Protein AF-A0A0N4WBW0-F1 (afdb_monomer_lite)

Structure (mmCIF, N/CA/C/O backbone):
data_AF-A0A0N4WBW0-F1
#
_entry.id   AF-A0A0N4WBW0-F1
#
loop_
_atom_site.group_PDB
_atom_site.id
_atom_site.type_symbol
_atom_site.label_atom_id
_atom_site.label_alt_id
_atom_site.label_comp_id
_atom_site.label_asym_id
_atom_site.label_entity_id
_atom_site.label_seq_id
_atom_site.pdbx_PDB_ins_code
_atom_site.Cartn_x
_atom_site.Cartn_y
_atom_site.Cartn_z
_atom_site.occupancy
_atom_site.B_iso_or_equiv
_atom_site.auth_seq_id
_atom_site.auth_comp_id
_atom_site.auth_asym_id
_atom_site.auth_atom_id
_atom_site.pdbx_PDB_model_num
ATOM 1 N N . MET A 1 1 ? 2.745 17.746 -8.949 1.00 27.72 1 MET A N 1
ATOM 2 C CA . MET A 1 1 ? 1.594 17.275 -9.748 1.00 27.72 1 MET A CA 1
ATOM 3 C C . MET A 1 1 ? 0.987 15.995 -9.138 1.00 27.72 1 MET A C 1
ATOM 5 O O . MET A 1 1 ? 0.506 15.151 -9.868 1.00 27.72 1 MET A O 1
ATOM 9 N N . TYR A 1 2 ? 0.954 15.885 -7.798 1.00 38.00 2 TYR A N 1
ATOM 10 C CA . TYR A 1 2 ? 0.376 14.771 -7.010 1.00 38.00 2 TYR A CA 1
ATOM 11 C C . TYR A 1 2 ? -1.169 14.772 -6.977 1.00 38.00 2 TYR A C 1
ATOM 13 O O . TYR A 1 2 ? -1.787 14.044 -6.218 1.00 38.00 2 TYR A O 1
ATOM 21 N N . GLY A 1 3 ? -1.807 15.666 -7.736 1.00 26.67 3 GLY A N 1
ATOM 22 C CA . GLY A 1 3 ? -3.207 16.021 -7.520 1.00 26.67 3 GLY A CA 1
ATOM 23 C C . GLY A 1 3 ? -4.207 15.304 -8.417 1.00 26.67 3 GLY A C 1
ATOM 24 O O . GLY A 1 3 ? -5.330 15.118 -7.987 1.00 26.67 3 GLY A O 1
ATOM 25 N N . MET A 1 4 ? -3.853 14.913 -9.646 1.00 26.19 4 MET A N 1
ATOM 26 C CA . MET A 1 4 ? -4.885 14.550 -10.633 1.00 26.19 4 MET A CA 1
ATOM 27 C C . MET A 1 4 ? -5.334 13.082 -10.562 1.00 26.19 4 MET A C 1
ATOM 29 O O . MET A 1 4 ? -6.533 12.836 -10.571 1.00 26.19 4 MET A O 1
ATOM 33 N N . GLN A 1 5 ? -4.418 12.118 -10.408 1.00 35.88 5 GLN A N 1
ATOM 34 C CA . GLN A 1 5 ? -4.782 10.689 -10.342 1.00 35.88 5 GLN A CA 1
ATOM 35 C C . GLN A 1 5 ? -5.298 10.257 -8.951 1.00 35.88 5 GLN A C 1
ATOM 37 O O . GLN A 1 5 ? -6.203 9.429 -8.858 1.00 35.88 5 GLN A O 1
ATOM 42 N N . ASP A 1 6 ? -4.808 10.870 -7.866 1.00 43.31 6 ASP A N 1
ATOM 43 C CA . ASP A 1 6 ? -5.254 10.551 -6.498 1.00 43.31 6 ASP A CA 1
ATOM 44 C C . ASP A 1 6 ? -6.589 11.228 -6.127 1.00 43.31 6 ASP A C 1
ATOM 46 O O . ASP A 1 6 ? -7.379 10.672 -5.359 1.00 43.31 6 ASP A O 1
ATOM 50 N N . GLN A 1 7 ? -6.905 12.398 -6.708 1.00 33.84 7 GLN A N 1
ATOM 51 C CA . GLN A 1 7 ? -8.227 13.024 -6.546 1.00 33.84 7 GLN A CA 1
ATOM 52 C C . GLN A 1 7 ? -9.334 12.246 -7.267 1.00 33.84 7 GLN A C 1
ATOM 54 O O . GLN A 1 7 ? -10.457 12.201 -6.760 1.00 33.84 7 GLN A O 1
ATOM 59 N N . GLU A 1 8 ? -9.050 11.587 -8.394 1.00 35.09 8 GLU A N 1
ATOM 60 C CA . GLU A 1 8 ? -10.009 10.689 -9.057 1.00 35.09 8 GLU A CA 1
ATOM 61 C C . GLU A 1 8 ? -10.310 9.433 -8.220 1.00 35.09 8 GLU A C 1
ATOM 63 O O . GLU A 1 8 ? -11.453 8.971 -8.186 1.00 35.09 8 GLU A O 1
ATOM 68 N N . LEU A 1 9 ? -9.335 8.911 -7.466 1.00 43.44 9 LEU A N 1
ATOM 69 C CA . LEU A 1 9 ? -9.551 7.774 -6.561 1.00 43.44 9 LEU A CA 1
ATOM 70 C C . LEU A 1 9 ? -10.477 8.129 -5.387 1.00 43.44 9 LEU A C 1
ATOM 72 O O . LEU A 1 9 ? -11.378 7.356 -5.071 1.00 43.44 9 LEU A O 1
ATOM 76 N N . VAL A 1 10 ? -10.311 9.303 -4.771 1.00 44.34 10 VAL A N 1
ATOM 77 C CA . VAL A 1 10 ? -11.146 9.731 -3.629 1.00 44.34 10 VAL A CA 1
ATOM 78 C C . VAL A 1 10 ? -12.524 10.231 -4.079 1.00 44.34 10 VAL A C 1
ATOM 80 O O . VAL A 1 10 ? -13.528 9.939 -3.429 1.00 44.34 10 VAL A O 1
ATOM 83 N N . SER A 1 11 ? -12.600 10.954 -5.202 1.00 38.16 11 SER A N 1
ATOM 84 C CA . SER A 1 11 ? -13.877 11.449 -5.738 1.00 38.16 11 SER A CA 1
ATOM 85 C C . SER A 1 11 ? -14.734 10.335 -6.349 1.00 38.16 11 SER A C 1
ATOM 87 O O . SER A 1 11 ? -15.952 10.347 -6.147 1.00 38.16 11 SER A O 1
ATOM 89 N N . SER A 1 12 ? -14.138 9.325 -6.999 1.00 40.59 12 SER A N 1
ATOM 90 C CA . SER A 1 12 ? -14.887 8.156 -7.494 1.00 40.59 12 SER A CA 1
ATOM 91 C C . SER A 1 12 ? -15.291 7.177 -6.384 1.00 40.59 12 SER A C 1
ATOM 93 O O . SER A 1 12 ? -16.326 6.523 -6.515 1.00 40.59 12 SER A O 1
ATOM 95 N N . ALA A 1 13 ? -14.572 7.148 -5.251 1.00 42.62 13 ALA A N 1
ATOM 96 C CA . ALA A 1 13 ? -14.891 6.285 -4.109 1.00 42.62 13 ALA A CA 1
ATOM 97 C C . ALA A 1 13 ? -16.234 6.607 -3.424 1.00 42.62 13 ALA A C 1
ATOM 99 O O . ALA A 1 13 ? -16.802 5.728 -2.779 1.00 42.62 13 ALA A O 1
ATOM 100 N N . LYS A 1 14 ? -16.767 7.832 -3.560 1.00 46.88 14 LYS A N 1
ATOM 101 C CA . LYS A 1 14 ? -18.061 8.217 -2.956 1.00 46.88 14 LYS A CA 1
ATOM 102 C C . LYS A 1 14 ? -19.212 8.422 -3.944 1.00 46.88 14 LYS A C 1
ATOM 104 O O . LYS A 1 14 ? -20.348 8.550 -3.499 1.00 46.88 14 LYS A O 1
ATOM 109 N N . THR A 1 15 ? -18.965 8.474 -5.254 1.00 40.47 15 THR A N 1
ATOM 110 C CA . THR A 1 15 ? -19.968 8.969 -6.224 1.00 40.47 15 THR A CA 1
ATOM 111 C C . THR A 1 15 ? -20.504 7.936 -7.213 1.00 40.47 15 THR A C 1
ATOM 113 O O . THR A 1 15 ? -21.482 8.220 -7.898 1.00 40.47 15 THR A O 1
ATOM 116 N N . THR A 1 16 ? -19.961 6.720 -7.272 1.00 33.19 16 THR A N 1
ATOM 117 C CA . THR A 1 16 ? -20.484 5.678 -8.175 1.00 33.19 16 THR A CA 1
ATOM 118 C C . THR A 1 16 ? -20.477 4.326 -7.481 1.00 33.19 16 THR A C 1
ATOM 120 O O . THR A 1 16 ? -19.409 3.826 -7.213 1.00 33.19 16 THR A O 1
ATOM 123 N N . SER A 1 17 ? -21.638 3.759 -7.131 1.00 29.88 17 SER A N 1
ATOM 124 C CA . SER A 1 17 ? -21.899 2.324 -6.834 1.00 29.88 17 SER A CA 1
ATOM 125 C C . SER A 1 17 ? -20.903 1.472 -6.001 1.00 29.88 17 SER A C 1
ATOM 127 O O . SER A 1 17 ? -21.102 0.267 -5.889 1.00 29.88 17 SER A O 1
ATOM 129 N N . TRP A 1 18 ? -19.876 2.043 -5.370 1.00 32.91 18 TRP A N 1
ATOM 130 C CA . TRP A 1 18 ? -18.815 1.359 -4.619 1.00 32.91 18 TRP A CA 1
ATOM 131 C C . TRP A 1 18 ? -19.124 1.270 -3.118 1.00 32.91 18 TRP A C 1
ATOM 133 O O . TRP A 1 18 ? -18.223 1.082 -2.307 1.00 32.91 18 TRP A O 1
ATOM 143 N N . CYS A 1 19 ? -20.400 1.355 -2.726 1.00 34.97 19 CYS A N 1
ATOM 144 C CA . CYS A 1 19 ? -20.845 1.202 -1.335 1.00 34.97 19 CYS A CA 1
ATOM 145 C C . CYS A 1 19 ? -20.587 -0.193 -0.731 1.00 34.97 19 CYS A C 1
ATOM 147 O O . CYS A 1 19 ? -21.019 -0.428 0.393 1.00 34.97 19 CYS A O 1
ATOM 149 N N . HIS A 1 20 ? -19.914 -1.112 -1.437 1.00 34.12 20 HIS A N 1
ATOM 150 C CA . HIS A 1 20 ? -19.789 -2.494 -0.983 1.00 34.12 20 HIS A CA 1
ATOM 151 C C . HIS A 1 20 ? -18.384 -3.048 -0.767 1.00 34.12 20 HIS A C 1
ATOM 153 O O . HIS A 1 20 ? -18.291 -3.934 0.066 1.00 34.12 20 HIS A O 1
ATOM 159 N N . ASP A 1 21 ? -17.295 -2.546 -1.360 1.00 47.75 21 ASP A N 1
ATOM 160 C CA . ASP A 1 21 ? -15.996 -3.213 -1.153 1.00 47.75 21 ASP A CA 1
ATOM 161 C C . ASP A 1 21 ? -14.798 -2.264 -1.279 1.00 47.75 21 ASP A C 1
ATOM 163 O O . ASP A 1 21 ? -14.147 -2.155 -2.323 1.00 47.75 21 ASP A O 1
ATOM 167 N N . HIS A 1 22 ? -14.443 -1.607 -0.174 1.00 71.75 22 HIS A N 1
ATOM 168 C CA . HIS A 1 22 ? -13.088 -1.092 -0.024 1.00 71.75 22 HIS A CA 1
ATOM 169 C C . HIS A 1 22 ? -12.156 -2.283 0.259 1.00 71.75 22 HIS A C 1
ATOM 171 O O . HIS A 1 22 ? -12.324 -2.974 1.263 1.00 71.75 22 HIS A O 1
ATOM 177 N N . ARG A 1 23 ? -11.201 -2.561 -0.642 1.00 79.81 23 ARG A N 1
ATOM 178 C CA . ARG A 1 23 ? -10.387 -3.796 -0.624 1.00 79.81 23 ARG A CA 1
ATOM 179 C C . ARG A 1 23 ? -9.689 -4.041 0.714 1.00 79.81 23 ARG A C 1
ATOM 181 O O . ARG A 1 23 ? -9.624 -5.176 1.168 1.00 79.81 23 ARG A O 1
ATOM 188 N N . GLU A 1 24 ? -9.188 -2.994 1.350 1.00 88.50 24 GLU A N 1
ATOM 189 C CA . GLU A 1 24 ? -8.500 -3.047 2.635 1.00 88.50 24 GLU A CA 1
ATOM 190 C C . GLU A 1 24 ? -9.456 -3.475 3.760 1.00 88.50 24 GLU A C 1
ATOM 192 O O . GLU A 1 24 ? -9.121 -4.365 4.542 1.00 88.50 24 GLU A O 1
ATOM 197 N N . LEU A 1 25 ? -10.668 -2.912 3.798 1.00 92.88 25 LEU A N 1
ATOM 198 C CA . LEU A 1 25 ? -11.709 -3.298 4.757 1.00 92.88 25 LEU A CA 1
ATOM 199 C C . LEU A 1 25 ? -12.248 -4.704 4.472 1.00 92.88 25 LEU A C 1
ATOM 201 O O . LEU A 1 25 ? -12.449 -5.476 5.399 1.00 92.88 25 LEU A O 1
ATOM 205 N N . HIS A 1 26 ? -12.393 -5.087 3.204 1.00 91.62 26 HIS A N 1
ATOM 206 C CA . HIS A 1 26 ? -12.780 -6.448 2.833 1.00 91.62 26 HIS A CA 1
ATOM 207 C C . HIS A 1 26 ? -11.749 -7.486 3.311 1.00 91.62 26 HIS A C 1
ATOM 209 O O . HIS A 1 26 ? -12.103 -8.535 3.854 1.00 91.62 26 HIS A O 1
ATOM 215 N N . VAL A 1 27 ? -10.454 -7.187 3.147 1.00 92.06 27 VAL A N 1
ATOM 216 C CA . VAL A 1 27 ? -9.364 -8.021 3.675 1.00 92.06 27 VAL A CA 1
ATOM 217 C C . VAL A 1 27 ? -9.443 -8.099 5.199 1.00 92.06 27 VAL A C 1
ATOM 219 O O . VAL A 1 27 ? -9.346 -9.195 5.747 1.00 92.06 27 VAL A O 1
ATOM 222 N N . LEU A 1 28 ? -9.657 -6.975 5.885 1.00 94.31 28 LEU A N 1
ATOM 223 C CA . LEU A 1 28 ? -9.830 -6.948 7.339 1.00 94.31 28 LEU A CA 1
ATOM 224 C C . LEU A 1 28 ? -10.976 -7.869 7.788 1.00 94.31 28 LEU A C 1
ATOM 226 O O . LEU A 1 28 ? -10.773 -8.764 8.610 1.00 94.31 28 LEU A O 1
ATOM 230 N N . ASP A 1 29 ? -12.145 -7.689 7.178 1.00 94.00 29 ASP A N 1
ATOM 231 C CA . ASP A 1 29 ? -13.381 -8.402 7.488 1.00 94.00 29 ASP A CA 1
ATOM 232 C C . ASP A 1 29 ? -13.272 -9.911 7.239 1.00 94.00 29 ASP A C 1
ATOM 234 O O . ASP A 1 29 ? -13.826 -10.714 7.988 1.00 94.00 29 ASP A O 1
ATOM 238 N N . THR A 1 30 ? -12.512 -10.302 6.217 1.00 93.12 30 THR A N 1
ATOM 239 C CA . THR A 1 30 ? -12.289 -11.708 5.857 1.00 93.12 30 THR A CA 1
ATOM 240 C C . THR A 1 30 ? -11.289 -12.399 6.786 1.00 93.12 30 THR A C 1
ATOM 242 O O . THR A 1 30 ? -11.419 -13.590 7.099 1.00 93.12 30 THR A O 1
ATOM 245 N N . LEU A 1 31 ? -10.234 -11.688 7.190 1.00 94.25 31 LEU A N 1
ATOM 246 C CA . LEU A 1 31 ? -9.112 -12.292 7.905 1.00 94.25 31 LEU A CA 1
ATOM 247 C C . LEU A 1 31 ? -9.333 -12.376 9.410 1.00 94.25 31 LEU A C 1
ATOM 249 O O . LEU A 1 31 ? -8.910 -13.368 10.008 1.00 94.25 31 LEU A O 1
ATOM 253 N N . ILE A 1 32 ? -9.980 -11.369 9.997 1.00 93.50 32 ILE A N 1
ATOM 254 C CA . ILE A 1 32 ? -10.227 -11.276 11.440 1.00 93.50 32 ILE A CA 1
ATOM 255 C C . ILE A 1 32 ? -11.689 -10.893 11.736 1.00 93.50 32 ILE A C 1
ATOM 257 O O . ILE A 1 32 ? -11.945 -9.857 12.346 1.00 93.50 32 ILE A O 1
ATOM 261 N N . PRO A 1 33 ? -12.676 -11.708 11.310 1.00 92.25 33 PRO A N 1
ATOM 262 C CA . PRO A 1 33 ? -14.095 -11.373 11.458 1.00 92.25 33 PRO A CA 1
ATOM 263 C C . PRO A 1 33 ? -14.513 -11.121 12.915 1.00 92.25 33 PRO A C 1
ATOM 265 O O . PRO A 1 33 ? -15.368 -10.263 13.142 1.00 92.25 33 PRO A O 1
ATOM 268 N N . ASP A 1 34 ? -13.862 -11.805 13.860 1.00 91.25 34 ASP A N 1
ATOM 269 C CA . ASP A 1 34 ? -14.143 -11.765 15.302 1.00 91.25 34 ASP A CA 1
ATOM 270 C C . ASP A 1 34 ? -13.586 -10.503 15.990 1.00 91.25 34 ASP A C 1
ATOM 272 O O . ASP A 1 34 ? -13.971 -10.176 17.109 1.00 91.25 34 ASP A O 1
ATOM 276 N N . ALA A 1 35 ? -12.719 -9.737 15.313 1.00 90.75 35 ALA A N 1
ATOM 277 C CA . ALA A 1 35 ? -12.226 -8.440 15.786 1.00 90.75 35 ALA A CA 1
ATOM 278 C C . ALA A 1 35 ? -13.287 -7.345 15.560 1.00 90.75 35 ALA A C 1
ATOM 280 O O . ALA A 1 35 ? -13.099 -6.406 14.778 1.00 90.75 35 ALA A O 1
ATOM 281 N N . ILE A 1 36 ? -14.467 -7.516 16.174 1.00 89.25 36 ILE A N 1
ATOM 282 C CA . ILE A 1 36 ? -15.664 -6.714 15.885 1.00 89.25 36 ILE A CA 1
ATOM 283 C C . ILE A 1 36 ? -15.399 -5.223 16.105 1.00 89.25 36 ILE A C 1
ATOM 285 O O . ILE A 1 36 ? -15.821 -4.402 15.286 1.00 89.25 36 ILE A O 1
ATOM 289 N N . GLN A 1 37 ? -14.718 -4.856 17.192 1.00 88.06 37 GLN A N 1
ATOM 290 C CA . GLN A 1 37 ? -14.515 -3.451 17.535 1.00 88.06 37 GLN A CA 1
ATOM 291 C C . GLN A 1 37 ? -13.475 -2.784 16.630 1.00 88.06 37 GLN A C 1
ATOM 293 O O . GLN A 1 37 ? -13.713 -1.683 16.142 1.00 88.06 37 GLN A O 1
ATOM 298 N N . GLU A 1 38 ? -12.359 -3.452 16.343 1.00 89.88 38 GLU A N 1
ATOM 299 C CA . GLU A 1 38 ? -11.316 -2.961 15.438 1.00 89.88 38 GLU A CA 1
ATOM 300 C C . GLU A 1 38 ? -11.871 -2.752 14.030 1.00 89.88 38 GLU A C 1
ATOM 302 O O . GLU A 1 38 ? -11.630 -1.716 13.406 1.00 89.88 38 GLU A O 1
ATOM 307 N N . ARG A 1 39 ? -12.675 -3.706 13.549 1.00 92.25 39 ARG A N 1
ATOM 308 C CA . ARG A 1 39 ? -13.378 -3.588 12.271 1.00 92.25 39 ARG A CA 1
ATOM 309 C C . ARG A 1 39 ? -14.309 -2.385 12.259 1.00 92.25 39 ARG A C 1
ATOM 311 O O . ARG A 1 39 ? -14.188 -1.547 11.368 1.00 92.25 39 ARG A O 1
ATOM 318 N N . LYS A 1 40 ? -15.194 -2.257 13.255 1.00 91.25 40 LYS A N 1
ATOM 319 C CA . LYS A 1 40 ? -16.102 -1.102 13.375 1.00 91.25 40 LYS A CA 1
ATOM 320 C C . LYS A 1 40 ? -15.339 0.219 13.375 1.00 91.25 40 LYS A C 1
ATOM 322 O O . LYS A 1 40 ? -15.728 1.127 12.651 1.00 91.25 40 LYS A O 1
ATOM 327 N N . ASN A 1 41 ? -14.237 0.298 14.116 1.00 91.50 41 ASN A N 1
ATOM 328 C CA . ASN A 1 41 ? -13.401 1.490 14.173 1.00 91.50 41 ASN A CA 1
ATOM 329 C C . ASN A 1 41 ? -12.828 1.848 12.791 1.00 91.50 41 ASN A C 1
ATOM 331 O O . ASN A 1 41 ? -12.936 2.993 12.364 1.00 91.50 41 ASN A O 1
ATOM 335 N N . CYS A 1 42 ? -12.272 0.887 12.046 1.00 93.00 42 CYS A N 1
ATOM 336 C CA . CYS A 1 42 ? -11.726 1.180 10.716 1.00 93.00 42 CYS A CA 1
ATOM 337 C C . CYS A 1 42 ? -12.803 1.520 9.675 1.00 93.00 42 CYS A C 1
ATOM 339 O O . CYS A 1 42 ? -12.567 2.364 8.808 1.00 93.00 42 CYS A O 1
ATOM 341 N N . HIS A 1 43 ? -13.986 0.908 9.771 1.00 93.56 43 HIS A N 1
ATOM 342 C CA . HIS A 1 43 ? -15.150 1.293 8.966 1.00 93.56 43 HIS A CA 1
ATOM 343 C C . HIS A 1 43 ? -15.622 2.717 9.300 1.00 93.56 43 HIS A C 1
ATOM 345 O O . HIS A 1 43 ? -15.934 3.481 8.390 1.00 93.56 43 HIS A O 1
ATOM 351 N N . ASP A 1 44 ? -15.608 3.111 10.575 1.00 91.88 44 ASP A N 1
ATOM 352 C CA . ASP A 1 44 ? -15.948 4.471 11.010 1.00 91.88 44 ASP A CA 1
ATOM 353 C C . ASP A 1 44 ? -14.964 5.519 10.465 1.00 91.88 44 ASP A C 1
ATOM 355 O O . ASP A 1 44 ? -15.383 6.534 9.902 1.00 91.88 44 ASP A O 1
ATOM 359 N N . VAL A 1 45 ? -13.656 5.232 10.510 1.00 91.75 45 VAL A N 1
ATOM 360 C CA . VAL A 1 45 ? -12.623 6.074 9.875 1.00 91.75 45 VAL A CA 1
ATOM 361 C C . VAL A 1 45 ? -12.894 6.231 8.372 1.00 91.75 45 VAL A C 1
ATOM 363 O O . VAL A 1 45 ? -12.774 7.331 7.831 1.00 91.75 45 VAL A O 1
ATOM 366 N N . TRP A 1 46 ? -13.303 5.158 7.688 1.00 91.50 46 TRP A N 1
ATOM 367 C CA . TRP A 1 46 ? -13.632 5.198 6.260 1.00 91.50 46 TRP A CA 1
ATOM 368 C C . TRP A 1 46 ? -14.877 6.032 5.948 1.00 91.50 46 TRP A C 1
ATOM 370 O O . TRP A 1 46 ? -14.840 6.849 5.025 1.00 91.50 46 TRP A O 1
ATOM 380 N N . LEU A 1 47 ? -15.951 5.890 6.731 1.00 91.94 47 LEU A N 1
ATOM 381 C CA . LEU A 1 47 ? -17.186 6.664 6.553 1.00 91.94 47 LEU A CA 1
ATOM 382 C C . LEU A 1 47 ? -16.913 8.178 6.586 1.00 91.94 47 LEU A C 1
ATOM 384 O O . LEU A 1 47 ? -17.468 8.941 5.783 1.00 91.94 47 LEU A O 1
ATOM 388 N N . HIS A 1 48 ? -15.997 8.597 7.461 1.00 90.44 48 HIS A N 1
ATOM 389 C CA . HIS A 1 48 ? -15.630 9.995 7.673 1.00 90.44 48 HIS A CA 1
ATOM 390 C C . HIS A 1 48 ? -14.488 10.501 6.772 1.00 90.44 48 HIS A C 1
ATOM 392 O O . HIS A 1 48 ? -14.264 11.712 6.698 1.00 90.44 48 HIS A O 1
ATOM 398 N N . ALA A 1 49 ? -13.793 9.631 6.032 1.00 88.94 49 ALA A N 1
ATOM 399 C CA . ALA A 1 49 ? -12.730 10.043 5.116 1.00 88.94 49 ALA A CA 1
ATOM 400 C C . ALA A 1 49 ? -13.295 10.873 3.949 1.00 88.94 49 ALA A C 1
ATOM 402 O O . ALA A 1 49 ? -14.257 10.475 3.299 1.00 88.94 49 ALA A O 1
ATOM 403 N N . THR A 1 50 ? -12.720 12.038 3.658 1.00 88.56 50 THR A N 1
ATOM 404 C CA . THR A 1 50 ? -13.211 12.992 2.631 1.00 88.56 50 THR A CA 1
ATOM 405 C C . THR A 1 50 ? -12.125 13.476 1.673 1.00 88.56 50 THR A C 1
ATOM 407 O O . THR A 1 50 ? -12.404 14.191 0.714 1.00 88.56 50 THR A O 1
ATOM 410 N N . SER A 1 51 ? -10.884 13.077 1.917 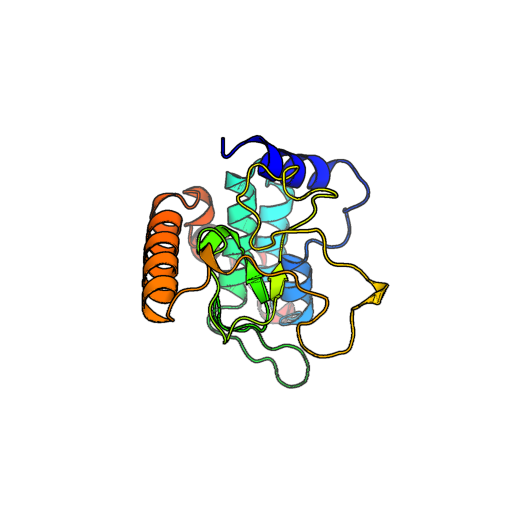1.00 85.31 51 SER A N 1
ATOM 411 C CA . SER A 1 51 ? -9.695 13.486 1.180 1.00 85.31 51 SER A CA 1
ATOM 412 C C . SER A 1 51 ? -8.714 12.323 1.109 1.00 85.31 51 SER A C 1
ATOM 414 O O . SER A 1 51 ? -8.850 11.348 1.846 1.00 85.31 51 SER A O 1
ATOM 416 N N . TYR A 1 52 ? -7.692 12.441 0.266 1.00 80.81 52 TYR A N 1
ATOM 417 C CA . TYR A 1 52 ? -6.601 11.467 0.233 1.00 80.81 52 TYR A CA 1
ATOM 418 C C . TYR A 1 52 ? -5.935 11.333 1.613 1.00 80.81 52 TYR A C 1
ATOM 420 O O . TYR A 1 52 ? -5.761 10.228 2.120 1.00 80.81 52 TYR A O 1
ATOM 428 N N . ASP A 1 53 ? -5.669 12.460 2.275 1.00 84.94 53 ASP A N 1
ATOM 429 C CA . ASP A 1 53 ? -5.030 12.489 3.592 1.00 84.94 53 ASP A CA 1
ATOM 430 C C . ASP A 1 53 ? -5.830 11.736 4.660 1.00 84.94 53 ASP A C 1
ATOM 432 O O . ASP A 1 53 ? -5.264 10.988 5.460 1.00 84.94 53 ASP A O 1
ATOM 436 N N . THR A 1 54 ? -7.153 11.912 4.652 1.00 87.88 54 THR A N 1
ATOM 437 C CA . THR A 1 54 ? -8.057 11.216 5.579 1.00 87.88 54 THR A CA 1
ATOM 438 C C . THR A 1 54 ? -8.330 9.776 5.154 1.00 87.88 54 THR A C 1
ATOM 440 O O . THR A 1 54 ? -8.546 8.920 5.999 1.00 87.88 54 THR A O 1
ATOM 443 N N . TYR A 1 55 ? -8.235 9.460 3.866 1.00 88.69 55 TYR A N 1
ATOM 444 C CA . TYR A 1 55 ? -8.316 8.091 3.367 1.00 88.69 55 TYR A CA 1
ATOM 445 C C . TYR A 1 55 ? -7.102 7.249 3.779 1.00 88.69 55 TYR A C 1
ATOM 447 O O . TYR A 1 55 ? -7.256 6.087 4.155 1.00 88.69 55 TYR A O 1
ATOM 455 N N . MET A 1 56 ? -5.896 7.825 3.801 1.00 90.50 56 MET A N 1
ATOM 456 C CA . MET A 1 56 ? -4.707 7.097 4.262 1.00 90.50 56 MET A CA 1
ATOM 457 C C . MET A 1 56 ? -4.820 6.647 5.729 1.00 90.50 56 MET A C 1
ATOM 459 O O . MET A 1 56 ? -4.196 5.657 6.109 1.00 90.50 56 MET A O 1
ATOM 463 N N . ALA A 1 57 ? -5.674 7.282 6.540 1.00 92.62 57 ALA A N 1
ATOM 464 C CA . ALA A 1 57 ? -6.017 6.775 7.869 1.00 92.62 57 ALA A CA 1
ATOM 465 C C . ALA A 1 57 ? -6.755 5.432 7.844 1.00 92.62 57 ALA A C 1
ATOM 467 O O . ALA A 1 57 ? -6.489 4.596 8.703 1.00 92.62 57 ALA A O 1
ATOM 468 N N . VAL A 1 58 ? -7.595 5.165 6.841 1.00 92.94 58 VAL A N 1
ATOM 469 C CA . VAL A 1 58 ? -8.253 3.859 6.670 1.00 92.94 58 VAL A CA 1
ATOM 470 C C . VAL A 1 58 ? -7.208 2.769 6.440 1.00 92.94 58 VAL A C 1
ATOM 472 O O . VAL A 1 58 ? -7.200 1.750 7.132 1.00 92.94 58 VAL A O 1
ATOM 475 N N . VAL A 1 59 ? -6.269 3.022 5.519 1.00 91.31 59 VAL A N 1
ATOM 476 C CA . VAL A 1 59 ? -5.159 2.107 5.207 1.00 91.31 59 VAL A CA 1
ATOM 477 C C . VAL A 1 59 ? -4.327 1.817 6.460 1.00 91.31 59 VAL A C 1
ATOM 479 O O . VAL A 1 59 ? -3.989 0.662 6.734 1.00 91.31 59 VAL A O 1
ATOM 482 N N . SER A 1 60 ? -4.016 2.851 7.245 1.00 93.31 60 SER A N 1
ATOM 483 C CA . SER A 1 60 ? -3.293 2.703 8.510 1.00 93.31 60 SER A CA 1
ATOM 484 C C . SER A 1 60 ? -4.086 1.960 9.578 1.00 93.31 60 SER A C 1
ATOM 486 O O . SER A 1 60 ? -3.505 1.103 10.242 1.00 93.31 60 SER A O 1
ATOM 488 N N . CYS A 1 61 ? -5.382 2.234 9.730 1.00 94.75 61 CYS A N 1
ATOM 489 C CA . CYS A 1 61 ? -6.239 1.551 10.697 1.00 94.75 61 CYS A CA 1
ATOM 490 C C . CYS A 1 61 ? -6.286 0.048 10.414 1.00 94.75 61 CYS A C 1
ATOM 492 O O . CYS A 1 61 ? -5.955 -0.757 11.284 1.00 94.75 61 CYS A O 1
ATOM 494 N N . VAL A 1 62 ? -6.576 -0.335 9.165 1.00 94.50 62 VAL A N 1
ATOM 495 C CA . VAL A 1 62 ? -6.594 -1.742 8.735 1.00 94.50 62 VAL A CA 1
ATOM 496 C C . VAL A 1 62 ? -5.242 -2.404 8.994 1.00 94.50 62 VAL A C 1
ATOM 498 O O . VAL A 1 62 ? -5.172 -3.506 9.539 1.00 94.50 62 VAL A O 1
ATOM 501 N N . ARG A 1 63 ? -4.140 -1.730 8.642 1.00 93.12 63 ARG A N 1
ATOM 502 C CA . ARG A 1 63 ? -2.789 -2.256 8.869 1.00 93.12 63 ARG A CA 1
ATOM 503 C C . ARG A 1 63 ? -2.480 -2.443 10.356 1.00 93.12 63 ARG A C 1
ATOM 505 O O . ARG A 1 63 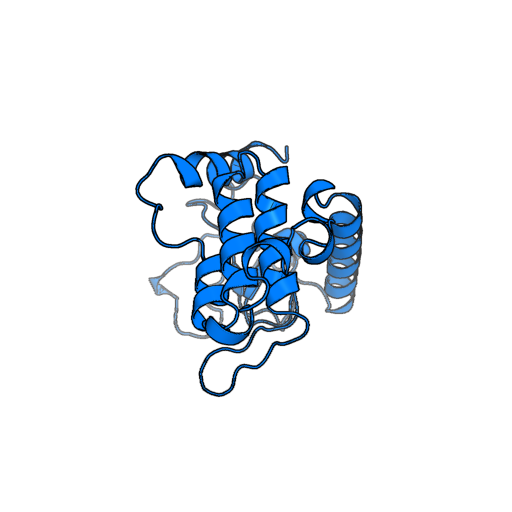? -1.806 -3.409 10.702 1.00 93.12 63 ARG A O 1
ATOM 512 N N . GLN A 1 64 ? -2.941 -1.541 11.219 1.00 94.00 64 GLN A N 1
ATOM 513 C CA . GLN A 1 64 ? -2.775 -1.660 12.669 1.00 94.00 64 GLN A CA 1
ATOM 514 C C . GLN A 1 64 ? -3.590 -2.825 13.231 1.00 94.00 64 GLN A C 1
ATOM 516 O O . GLN A 1 64 ? -3.041 -3.610 13.998 1.00 94.00 64 GLN A O 1
ATOM 521 N N . ALA A 1 65 ? -4.838 -2.994 12.787 1.00 94.06 65 ALA A N 1
ATOM 522 C CA . ALA A 1 65 ? -5.706 -4.091 13.213 1.00 94.06 65 ALA A CA 1
ATOM 523 C C . ALA A 1 65 ? -5.177 -5.475 12.783 1.00 94.06 65 ALA A C 1
ATOM 525 O O . ALA A 1 65 ? -5.175 -6.414 13.573 1.00 94.06 65 ALA A O 1
ATOM 526 N N . LEU A 1 66 ? -4.654 -5.606 11.557 1.00 93.81 66 LEU A N 1
ATOM 527 C CA . LEU A 1 66 ? -4.004 -6.846 11.095 1.00 93.81 66 LEU A CA 1
ATOM 528 C C . LEU A 1 66 ? -2.647 -7.101 11.783 1.00 93.81 66 LEU A C 1
ATOM 530 O O . LEU A 1 66 ? -2.176 -8.242 11.855 1.00 93.81 66 LEU A O 1
ATOM 534 N N . GLY A 1 67 ? -2.002 -6.039 12.269 1.00 92.62 67 GLY A N 1
ATOM 535 C CA . GLY A 1 67 ? -0.715 -6.085 12.949 1.00 92.62 67 GLY A CA 1
ATOM 536 C C . GLY A 1 67 ? 0.428 -6.599 12.067 1.00 92.62 67 GLY A C 1
ATOM 537 O O . GLY A 1 67 ? 0.498 -6.360 10.860 1.00 92.62 67 GLY A O 1
ATOM 538 N N . ALA A 1 68 ? 1.372 -7.314 12.684 1.00 92.38 68 ALA A N 1
ATOM 539 C CA . ALA A 1 68 ? 2.507 -7.922 11.982 1.00 92.38 68 ALA A CA 1
ATOM 540 C C . ALA A 1 68 ? 2.141 -9.223 11.240 1.00 92.38 68 ALA A C 1
ATOM 542 O O . ALA A 1 68 ? 2.993 -9.804 10.553 1.00 92.38 68 ALA A O 1
ATOM 543 N N . THR A 1 69 ? 0.896 -9.692 11.375 1.00 93.94 69 THR A N 1
ATOM 544 C CA . THR A 1 69 ? 0.428 -10.931 10.758 1.00 93.94 69 THR A CA 1
ATOM 545 C C . THR A 1 69 ? 0.444 -10.788 9.243 1.00 93.94 69 THR A C 1
ATOM 547 O O . THR A 1 69 ? 0.020 -9.791 8.665 1.00 93.94 69 THR A O 1
ATOM 550 N N . ARG A 1 70 ? 1.008 -11.792 8.576 1.00 91.44 70 ARG A N 1
ATOM 551 C CA . ARG A 1 70 ? 1.141 -11.828 7.111 1.00 91.44 70 ARG A CA 1
ATOM 552 C C . ARG A 1 70 ? 0.676 -13.140 6.508 1.00 91.44 70 ARG A C 1
ATOM 554 O O . ARG A 1 70 ? 0.529 -13.227 5.293 1.00 91.44 70 ARG A O 1
ATOM 561 N N . LEU A 1 71 ? 0.534 -14.166 7.338 1.00 94.75 71 LEU A N 1
ATOM 562 C CA . LEU A 1 71 ? 0.216 -15.522 6.936 1.00 94.75 71 LEU A CA 1
ATOM 563 C C . LEU A 1 71 ? -1.063 -15.923 7.659 1.00 94.75 71 LEU A C 1
ATOM 565 O O . LEU A 1 71 ? -1.058 -16.060 8.878 1.00 94.75 71 LEU A O 1
ATOM 569 N N . TRP A 1 72 ? -2.125 -16.130 6.891 1.00 94.38 72 TRP A N 1
ATOM 570 C CA . TRP A 1 72 ? -3.367 -16.740 7.340 1.00 94.38 72 TRP A CA 1
ATOM 571 C C . TRP A 1 72 ? -3.498 -18.072 6.606 1.00 94.38 72 TRP A C 1
ATOM 573 O O . TRP A 1 72 ? -3.885 -18.080 5.430 1.00 94.38 72 TRP A O 1
ATOM 583 N N . PRO A 1 73 ? -3.101 -19.191 7.241 1.00 93.69 73 PRO A N 1
ATOM 584 C CA . PRO A 1 73 ? -3.101 -20.504 6.607 1.00 93.69 73 PRO A CA 1
ATOM 585 C C . PRO A 1 73 ? -4.453 -20.827 5.966 1.00 93.69 73 PRO A C 1
ATOM 587 O O . PRO A 1 73 ? -5.499 -20.646 6.583 1.00 93.69 73 PRO A O 1
ATOM 590 N N . GLY A 1 74 ? -4.427 -21.262 4.704 1.00 91.44 74 GLY A N 1
ATOM 591 C CA . GLY A 1 74 ? -5.638 -21.582 3.939 1.00 91.44 74 GLY A CA 1
ATOM 592 C C . GLY A 1 74 ? -6.493 -20.382 3.508 1.00 91.44 74 GLY A C 1
ATOM 593 O O . GLY A 1 74 ? -7.520 -20.601 2.878 1.00 91.44 74 GLY A O 1
ATOM 594 N N . LYS A 1 75 ? -6.089 -19.137 3.811 1.00 90.44 75 LYS A N 1
ATOM 595 C CA . LYS A 1 75 ? -6.836 -17.917 3.455 1.00 90.44 75 LYS A CA 1
ATOM 596 C C . LYS A 1 75 ? -6.016 -16.941 2.609 1.00 90.44 75 LYS A C 1
ATOM 598 O O . LYS A 1 75 ? -6.346 -16.706 1.453 1.00 90.44 75 LYS A O 1
ATOM 603 N N . LEU A 1 76 ? -4.951 -16.360 3.173 1.00 91.12 76 LEU A N 1
ATOM 604 C CA . LEU A 1 76 ? -4.201 -15.277 2.526 1.00 91.12 76 LEU A CA 1
ATOM 605 C C . LEU A 1 76 ? -2.734 -15.227 2.966 1.00 91.12 76 LEU A C 1
ATOM 607 O O . LEU A 1 76 ? -2.397 -15.457 4.128 1.00 91.12 76 LEU A O 1
ATOM 611 N N . ARG A 1 77 ? -1.855 -14.842 2.035 1.00 91.38 77 ARG A N 1
ATOM 612 C CA . ARG A 1 77 ? -0.459 -14.477 2.300 1.00 91.38 77 ARG A CA 1
ATOM 613 C C . ARG A 1 77 ? -0.179 -13.070 1.783 1.00 91.38 77 ARG A C 1
ATOM 615 O O . ARG A 1 77 ? -0.169 -12.841 0.579 1.00 91.38 77 ARG A O 1
ATOM 622 N N . LEU A 1 78 ? 0.137 -12.152 2.689 1.00 87.62 78 LEU A N 1
ATOM 623 C CA . LEU A 1 78 ? 0.611 -10.815 2.345 1.00 87.62 78 LEU A CA 1
ATOM 624 C C . LEU A 1 78 ? 2.129 -10.852 2.145 1.00 87.62 78 LEU A C 1
ATOM 626 O O . LEU A 1 78 ? 2.878 -11.191 3.064 1.00 87.62 78 LEU A O 1
ATOM 630 N N . TYR A 1 79 ? 2.613 -10.506 0.951 1.00 87.38 79 TYR A N 1
ATOM 631 C CA . TYR A 1 79 ? 4.049 -10.404 0.661 1.00 87.38 79 TYR A CA 1
ATOM 632 C C . TYR A 1 79 ? 4.659 -9.134 1.261 1.00 87.38 79 TYR A C 1
ATOM 634 O O . TYR A 1 79 ? 3.955 -8.247 1.741 1.00 87.38 79 TYR A O 1
ATOM 642 N N . ARG A 1 80 ? 5.993 -9.092 1.420 1.00 84.62 80 ARG A N 1
ATOM 643 C CA . ARG A 1 80 ? 6.649 -7.846 1.868 1.00 84.62 80 ARG A CA 1
ATOM 644 C C . ARG A 1 80 ? 6.545 -6.848 0.714 1.00 84.62 80 ARG A C 1
ATOM 646 O O . ARG A 1 80 ? 6.382 -7.269 -0.433 1.00 84.62 80 ARG A O 1
ATOM 653 N N . LYS A 1 81 ? 6.615 -5.547 1.012 1.00 79.44 81 LYS A N 1
ATOM 654 C CA . LYS A 1 81 ? 6.658 -4.520 -0.038 1.00 79.44 81 LYS A CA 1
ATOM 655 C C . LYS A 1 81 ? 7.765 -4.881 -1.034 1.00 79.44 81 LYS A C 1
ATOM 657 O O . LYS A 1 81 ? 8.827 -5.325 -0.606 1.00 79.44 81 LYS A O 1
ATOM 662 N N . ALA A 1 82 ? 7.476 -4.779 -2.329 1.00 76.00 82 ALA A N 1
ATOM 663 C CA . ALA A 1 82 ? 8.392 -5.152 -3.413 1.00 76.00 82 ALA A CA 1
ATOM 664 C C . ALA A 1 82 ? 8.906 -6.616 -3.404 1.00 76.00 82 ALA A C 1
ATOM 666 O O . ALA A 1 82 ? 9.902 -6.912 -4.045 1.00 76.00 82 ALA A O 1
ATOM 667 N N . HIS A 1 83 ? 8.245 -7.541 -2.694 1.00 77.75 83 HIS A N 1
ATOM 668 C CA . HIS A 1 83 ? 8.581 -8.979 -2.697 1.00 77.75 83 HIS A CA 1
ATOM 669 C C . HIS A 1 83 ? 7.449 -9.855 -3.268 1.00 77.75 83 HIS A C 1
ATOM 671 O O . HIS A 1 83 ? 7.470 -11.077 -3.113 1.00 77.75 83 HIS A O 1
ATOM 677 N N . GLY A 1 84 ? 6.412 -9.239 -3.840 1.00 73.69 84 GLY A N 1
ATOM 678 C CA . GLY A 1 84 ? 5.400 -9.941 -4.629 1.00 73.69 84 GLY A CA 1
ATOM 679 C C . GLY A 1 84 ? 5.871 -10.127 -6.070 1.00 73.69 84 GLY A C 1
ATOM 680 O O . GLY A 1 84 ? 6.876 -9.556 -6.476 1.00 73.69 84 GLY A O 1
ATOM 681 N N . TRP A 1 85 ? 5.117 -10.884 -6.865 1.00 67.94 85 TRP A N 1
ATOM 682 C CA . TRP A 1 85 ? 5.397 -11.068 -8.300 1.00 67.94 85 TRP A CA 1
ATOM 683 C C . TRP A 1 85 ? 5.130 -9.800 -9.130 1.00 67.94 85 TRP A C 1
ATOM 685 O O . TRP A 1 85 ? 5.283 -9.791 -10.342 1.00 67.94 85 TRP A O 1
ATOM 695 N N . VAL A 1 86 ? 4.691 -8.725 -8.481 1.00 77.69 86 VAL A N 1
ATOM 696 C CA . VAL A 1 86 ? 4.201 -7.507 -9.108 1.00 77.69 86 VAL A CA 1
ATOM 697 C C . VAL A 1 86 ? 4.729 -6.329 -8.304 1.00 77.69 86 VAL A C 1
ATOM 699 O O . VAL A 1 86 ? 4.577 -6.309 -7.077 1.00 77.69 86 VAL A O 1
ATOM 702 N N . ARG A 1 87 ? 5.340 -5.355 -8.975 1.00 84.81 87 ARG A N 1
ATOM 703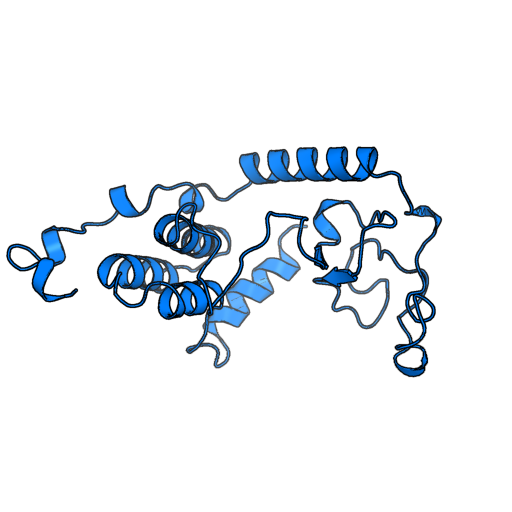 C CA . ARG A 1 87 ? 5.871 -4.144 -8.343 1.00 84.81 87 ARG A CA 1
ATOM 704 C C . ARG A 1 87 ? 5.221 -2.919 -8.972 1.00 84.81 87 ARG A C 1
ATOM 706 O O . ARG A 1 87 ? 4.884 -2.934 -10.149 1.00 84.81 87 ARG A O 1
ATOM 713 N N . ASP A 1 88 ? 5.002 -1.867 -8.200 1.00 79.94 88 ASP A N 1
ATOM 714 C CA . ASP A 1 88 ? 4.559 -0.603 -8.783 1.00 79.94 88 ASP A CA 1
ATOM 715 C C . ASP A 1 88 ? 5.747 0.042 -9.512 1.00 79.94 88 ASP A C 1
ATOM 717 O O . ASP A 1 88 ? 6.856 0.099 -8.964 1.00 79.94 88 ASP A O 1
ATOM 721 N N . GLY A 1 89 ? 5.532 0.494 -10.751 1.00 81.75 89 GLY A N 1
ATOM 722 C CA . GLY A 1 89 ? 6.559 1.196 -11.523 1.00 81.75 89 GLY A CA 1
ATOM 723 C C . GLY A 1 89 ? 7.031 2.452 -10.797 1.00 81.75 89 GLY A C 1
ATOM 724 O O . GLY A 1 89 ? 8.233 2.749 -10.815 1.00 81.75 89 GLY A O 1
ATOM 725 N N . TYR A 1 90 ? 6.108 3.114 -10.082 1.00 80.75 90 TYR A N 1
ATOM 726 C CA . TYR A 1 90 ? 6.330 4.343 -9.326 1.00 80.75 90 TYR A CA 1
ATOM 727 C C . TYR A 1 90 ? 7.541 4.276 -8.400 1.00 80.75 90 TYR A C 1
ATOM 729 O O . TYR A 1 90 ? 8.348 5.202 -8.334 1.00 80.75 90 TYR A O 1
ATOM 737 N N . LEU A 1 91 ? 7.720 3.129 -7.747 1.00 86.12 91 LEU A N 1
ATOM 738 C CA . LEU A 1 91 ? 8.693 2.946 -6.666 1.00 86.12 91 LEU A CA 1
ATOM 739 C C . LEU A 1 91 ? 10.145 3.001 -7.141 1.00 86.12 91 LEU A C 1
ATOM 741 O O . LEU A 1 91 ? 11.034 3.211 -6.324 1.00 86.12 91 LEU A O 1
ATOM 745 N N . ALA A 1 92 ? 10.387 2.754 -8.430 1.00 88.56 92 ALA A N 1
ATOM 746 C CA . ALA A 1 92 ? 11.730 2.677 -8.998 1.00 88.56 92 ALA A CA 1
ATOM 747 C C . ALA A 1 92 ? 11.844 3.409 -10.341 1.00 88.56 92 ALA A C 1
ATOM 749 O O . ALA A 1 92 ? 12.660 3.037 -11.177 1.00 88.56 92 ALA A O 1
ATOM 750 N N . ASN A 1 93 ? 11.008 4.425 -10.592 1.00 87.00 93 ASN A N 1
ATOM 751 C CA . ASN A 1 93 ? 11.055 5.212 -11.832 1.00 87.00 93 ASN A CA 1
ATOM 752 C C . ASN A 1 93 ? 11.014 4.349 -13.116 1.00 87.00 93 ASN A C 1
ATOM 754 O O . ASN A 1 93 ? 11.725 4.626 -14.084 1.00 87.00 93 ASN A O 1
ATOM 758 N N . SER A 1 94 ? 10.223 3.269 -13.099 1.00 88.06 94 SER A N 1
ATOM 759 C CA . SER A 1 94 ? 10.115 2.258 -14.170 1.00 88.06 94 SER A CA 1
ATOM 760 C C . SER A 1 94 ? 11.387 1.484 -14.479 1.00 88.06 94 SER A C 1
ATOM 762 O O . SER A 1 94 ? 11.437 0.767 -15.478 1.00 88.06 94 SER A O 1
ATOM 764 N N . LYS A 1 95 ? 12.420 1.611 -13.651 1.00 91.12 95 LYS A N 1
ATOM 765 C CA . LYS A 1 95 ? 13.582 0.743 -13.753 1.00 91.12 95 LYS A CA 1
ATOM 766 C C . LYS A 1 95 ? 13.200 -0.673 -13.360 1.00 91.12 95 LYS A C 1
ATOM 768 O O . LYS A 1 95 ? 12.388 -0.900 -12.447 1.00 91.12 95 LYS A O 1
ATOM 773 N N . TRP A 1 96 ? 13.805 -1.621 -14.053 1.00 90.19 96 TRP A N 1
ATOM 774 C CA . TRP A 1 96 ? 13.505 -3.034 -13.908 1.00 90.19 96 TRP A CA 1
ATOM 775 C C . TRP A 1 96 ? 14.784 -3.861 -13.853 1.00 90.19 96 TRP A C 1
ATOM 777 O O . TRP A 1 96 ? 15.823 -3.473 -14.382 1.00 90.19 96 TRP A O 1
ATOM 787 N N . HIS A 1 97 ? 14.700 -4.990 -13.161 1.00 90.44 97 HIS A N 1
ATOM 788 C CA . HIS A 1 97 ? 15.758 -5.982 -13.041 1.00 90.44 97 HIS A CA 1
ATOM 789 C C . HIS A 1 97 ? 15.201 -7.365 -13.393 1.00 90.44 97 HIS A C 1
ATOM 791 O O . HIS A 1 97 ? 13.993 -7.587 -13.377 1.00 90.44 97 HIS A O 1
ATOM 797 N N . ASP A 1 98 ? 16.064 -8.347 -13.651 1.00 87.50 98 ASP A N 1
ATOM 798 C CA . ASP A 1 98 ? 15.623 -9.660 -14.156 1.00 87.50 98 ASP A CA 1
ATOM 799 C C . ASP A 1 98 ? 14.709 -10.464 -13.223 1.00 87.50 98 ASP A C 1
ATOM 801 O O . ASP A 1 98 ? 14.092 -11.433 -13.668 1.00 87.50 98 ASP A O 1
ATOM 805 N N . GLY A 1 99 ? 14.625 -10.086 -11.946 1.00 84.06 99 GLY A N 1
ATOM 806 C CA . GLY A 1 99 ? 13.719 -10.700 -10.975 1.00 84.06 99 GLY A CA 1
ATOM 807 C C . GLY A 1 99 ? 12.323 -10.075 -10.948 1.00 84.06 99 GLY A C 1
ATOM 808 O O . GLY A 1 99 ? 11.448 -10.611 -10.269 1.00 84.06 99 GLY A O 1
ATOM 809 N N . ASP A 1 100 ? 12.096 -8.982 -11.677 1.00 81.81 100 ASP A N 1
ATOM 810 C CA . ASP A 1 100 ? 10.765 -8.418 -11.853 1.00 81.81 100 ASP A CA 1
ATOM 811 C C . ASP A 1 100 ? 9.951 -9.266 -12.826 1.00 81.81 100 ASP A C 1
ATOM 813 O O . ASP A 1 100 ? 10.409 -9.621 -13.912 1.00 81.81 100 ASP A O 1
ATOM 817 N N . PHE A 1 101 ? 8.720 -9.587 -12.432 1.00 74.50 101 PHE A N 1
ATOM 818 C CA . PHE A 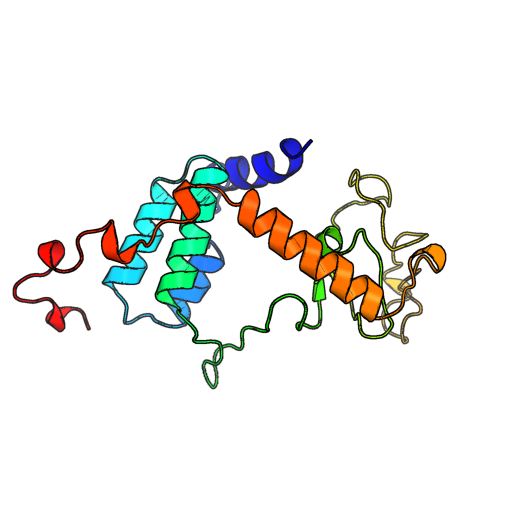1 101 ? 7.805 -10.350 -13.276 1.00 74.50 101 PHE A CA 1
ATOM 819 C C . PHE A 1 101 ? 6.779 -9.450 -13.980 1.00 74.50 101 PHE A C 1
ATOM 821 O O . PHE A 1 101 ? 6.565 -9.616 -15.177 1.00 74.50 101 PHE A O 1
ATOM 828 N N . MET A 1 102 ? 6.180 -8.471 -13.290 1.00 74.75 102 MET A N 1
ATOM 829 C CA . MET A 1 102 ? 5.284 -7.486 -13.915 1.00 74.75 102 MET A CA 1
ATOM 830 C C . MET A 1 102 ? 5.196 -6.167 -13.131 1.00 74.75 102 MET A C 1
ATOM 832 O O . MET A 1 102 ? 5.377 -6.141 -11.909 1.00 74.75 102 MET A O 1
ATOM 836 N N . PHE A 1 103 ? 4.845 -5.083 -13.831 1.00 77.19 103 PHE A N 1
ATOM 837 C CA . PHE A 1 103 ? 4.485 -3.804 -13.216 1.00 77.19 103 PHE A CA 1
ATOM 838 C C . PHE A 1 103 ? 2.968 -3.654 -13.082 1.00 77.19 103 PHE A C 1
ATOM 840 O O . PHE A 1 103 ? 2.234 -3.953 -14.022 1.00 77.19 103 PHE A O 1
ATOM 847 N N . HIS A 1 104 ? 2.486 -3.187 -11.926 1.00 73.19 104 HIS A N 1
ATOM 848 C CA . HIS A 1 104 ? 1.081 -2.791 -11.761 1.00 73.19 104 HIS A CA 1
ATOM 849 C C . HIS A 1 104 ? 0.889 -1.280 -11.868 1.00 73.19 104 HIS A C 1
ATOM 851 O O . HIS A 1 104 ? 1.849 -0.521 -11.805 1.00 73.19 104 HIS A O 1
ATOM 857 N N . LEU A 1 105 ? -0.381 -0.865 -11.955 1.00 66.25 105 LEU A N 1
ATOM 858 C CA . LEU A 1 105 ? -0.828 0.532 -12.038 1.00 66.25 105 LEU A CA 1
ATOM 859 C C . LEU A 1 105 ? -0.426 1.284 -13.313 1.00 66.25 105 LEU A C 1
ATOM 861 O O . LEU A 1 105 ? -0.516 2.503 -13.358 1.00 66.25 105 LEU A O 1
ATOM 865 N N . TRP A 1 106 ? -0.122 0.555 -14.384 1.00 71.00 106 TRP A N 1
ATOM 866 C CA . TRP A 1 106 ? -0.134 1.118 -15.728 1.00 71.00 106 TRP A CA 1
ATOM 867 C C . TRP A 1 106 ? -1.505 0.876 -16.369 1.00 71.00 106 TRP A C 1
ATOM 869 O O . TRP A 1 106 ? -1.932 -0.275 -16.496 1.00 71.00 106 TRP A O 1
ATOM 879 N N . LYS A 1 107 ? -2.233 1.957 -16.674 1.00 68.12 107 LYS A N 1
ATOM 880 C CA . LYS A 1 107 ? -3.615 1.912 -17.197 1.00 68.12 107 LYS A CA 1
ATOM 881 C C . LYS A 1 107 ? -3.799 2.708 -18.493 1.00 68.12 107 LYS A C 1
ATOM 883 O O . LYS A 1 107 ? -4.909 2.722 -19.022 1.00 68.12 107 LYS A O 1
ATOM 888 N N . GLY A 1 108 ? -2.748 3.359 -18.990 1.00 70.00 108 GLY A N 1
ATOM 889 C CA . GLY A 1 108 ? -2.770 4.072 -20.263 1.00 70.00 108 GLY A CA 1
ATOM 890 C C . GLY A 1 108 ? -3.071 3.165 -21.458 1.00 70.00 108 GLY A C 1
ATOM 891 O O . GLY A 1 108 ? -2.669 2.002 -21.491 1.00 70.00 108 GLY A O 1
ATOM 892 N N . ASN A 1 109 ? -3.755 3.720 -22.460 1.00 74.88 109 ASN A N 1
ATOM 893 C CA . ASN A 1 109 ? -3.920 3.077 -23.768 1.00 74.88 109 ASN A CA 1
ATOM 894 C C . ASN A 1 109 ? -2.729 3.374 -24.691 1.00 74.88 109 ASN A C 1
ATOM 896 O O . ASN A 1 109 ? -2.552 2.701 -25.704 1.00 74.88 109 ASN A O 1
ATOM 900 N N . ASN A 1 110 ? -1.914 4.366 -24.329 1.00 78.56 110 ASN A N 1
ATOM 901 C CA . ASN A 1 110 ? -0.635 4.687 -24.939 1.00 78.56 110 ASN A CA 1
ATOM 902 C C . ASN A 1 110 ? 0.454 4.816 -23.867 1.00 78.56 110 ASN A C 1
ATOM 904 O O . ASN A 1 110 ? 0.194 5.159 -22.712 1.00 78.56 110 ASN A O 1
ATOM 908 N N . LEU A 1 111 ? 1.710 4.646 -24.284 1.00 78.62 111 LEU A N 1
ATOM 909 C CA . LEU A 1 111 ? 2.890 4.784 -23.418 1.00 78.62 111 LEU A CA 1
ATOM 910 C C . LEU A 1 111 ? 3.035 6.161 -22.756 1.00 78.62 111 LEU A C 1
ATOM 912 O O . LEU A 1 111 ? 3.767 6.284 -21.777 1.00 78.62 111 LEU A O 1
ATOM 916 N N . THR A 1 112 ? 2.393 7.186 -23.318 1.00 75.38 112 THR A N 1
ATOM 917 C CA . THR A 1 112 ? 2.494 8.588 -22.897 1.00 75.38 112 THR A CA 1
ATOM 918 C C . THR A 1 112 ? 1.285 9.084 -22.106 1.00 75.38 112 THR A C 1
ATOM 920 O O . THR A 1 112 ? 1.296 10.234 -21.680 1.00 75.38 112 THR A O 1
ATOM 923 N N . ASP A 1 113 ? 0.227 8.274 -21.973 1.00 71.12 113 ASP A N 1
ATOM 924 C CA . ASP A 1 113 ? -1.044 8.713 -21.370 1.00 71.12 113 ASP A CA 1
ATOM 925 C C . ASP A 1 113 ? -0.896 8.980 -19.873 1.00 71.12 113 ASP A C 1
ATOM 927 O O . ASP A 1 113 ? -1.369 9.984 -19.340 1.00 71.12 113 ASP A O 1
ATOM 931 N N . ASP A 1 114 ? -0.186 8.088 -19.196 1.00 64.69 114 ASP A N 1
ATOM 932 C CA . ASP A 1 114 ? 0.283 8.341 -17.853 1.00 64.69 114 ASP A CA 1
ATOM 933 C C . ASP A 1 114 ? 1.516 9.242 -18.022 1.00 64.69 114 ASP A C 1
ATOM 935 O O . ASP A 1 114 ? 2.439 8.865 -18.740 1.00 64.69 114 ASP A O 1
ATOM 939 N N . ASN A 1 115 ? 1.572 10.426 -17.387 1.00 63.44 115 ASN A N 1
ATOM 940 C CA . ASN A 1 115 ? 2.732 11.361 -17.374 1.00 63.44 115 ASN A CA 1
ATOM 941 C C . ASN A 1 115 ? 4.013 10.760 -16.732 1.00 63.44 115 ASN A C 1
ATOM 943 O O . ASN A 1 115 ? 4.884 11.442 -16.189 1.00 63.44 115 ASN A O 1
ATOM 947 N N . TRP A 1 116 ? 4.084 9.444 -16.753 1.00 65.94 116 TRP A N 1
ATOM 948 C CA . TRP A 1 116 ? 4.984 8.512 -16.156 1.00 65.94 116 TRP A CA 1
ATOM 949 C C . TRP A 1 116 ? 5.851 7.899 -17.258 1.00 65.94 116 TRP A C 1
ATOM 951 O O . TRP A 1 116 ? 5.382 7.553 -18.340 1.00 65.94 116 TRP A O 1
ATOM 961 N N . ARG A 1 117 ? 7.150 7.735 -17.002 1.00 75.44 117 ARG A N 1
ATOM 962 C CA . ARG A 1 117 ? 8.061 7.167 -18.000 1.00 75.44 117 ARG A CA 1
ATOM 963 C C . ARG A 1 117 ? 7.827 5.656 -18.094 1.00 75.44 117 ARG A C 1
ATOM 965 O O . ARG A 1 117 ? 8.422 4.934 -17.302 1.00 75.44 117 ARG A O 1
ATOM 972 N N . SER A 1 118 ? 7.028 5.177 -19.049 1.00 82.81 118 SER A N 1
ATOM 973 C CA . SER A 1 118 ? 6.730 3.743 -19.263 1.00 82.81 118 SER A CA 1
ATOM 974 C C . SER A 1 118 ? 7.980 2.842 -19.237 1.00 82.81 118 SER A C 1
ATOM 976 O O . SER A 1 118 ? 8.997 3.238 -19.805 1.00 82.81 118 SER A O 1
ATOM 978 N N . PRO A 1 119 ? 7.957 1.650 -18.608 1.00 85.44 119 PRO A N 1
ATOM 979 C CA . PRO A 1 119 ? 9.057 0.684 -18.694 1.00 85.44 119 PRO A CA 1
ATOM 980 C C . PRO A 1 119 ? 9.138 -0.022 -20.062 1.00 85.44 119 PRO A C 1
ATOM 982 O O . PRO A 1 119 ? 10.022 -0.854 -20.254 1.00 85.44 119 PRO A O 1
ATOM 985 N N . PHE A 1 120 ? 8.221 0.281 -20.987 1.00 87.44 120 PHE A N 1
ATOM 986 C CA . PHE A 1 120 ? 8.107 -0.352 -22.299 1.00 87.44 120 PHE A CA 1
ATOM 987 C C . PHE A 1 120 ? 8.380 0.630 -23.443 1.00 87.44 120 PHE A C 1
ATOM 989 O O . PHE A 1 120 ? 8.076 1.821 -23.330 1.00 87.44 120 PHE A O 1
ATOM 996 N N . THR A 1 121 ? 8.900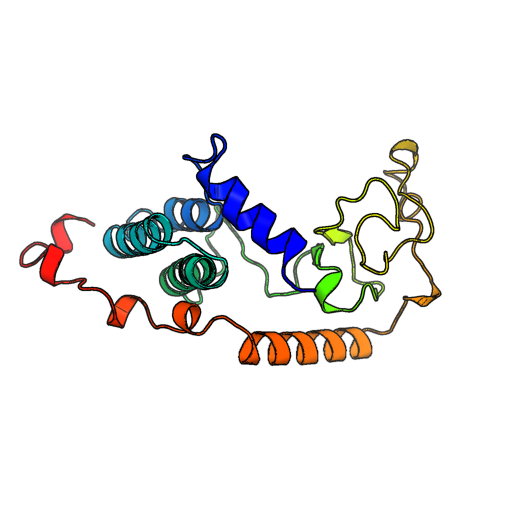 0.116 -24.558 1.00 89.50 121 THR A N 1
ATOM 997 C CA . THR A 1 121 ? 9.123 0.860 -25.812 1.00 89.50 121 THR A CA 1
ATOM 998 C C . THR A 1 121 ? 7.903 0.864 -26.732 1.00 89.50 121 THR A C 1
ATOM 1000 O O . THR A 1 121 ? 7.762 1.769 -27.552 1.00 89.50 121 THR A O 1
ATOM 1003 N N . GLU A 1 122 ? 6.997 -0.102 -26.562 1.00 88.38 122 GLU A N 1
ATOM 1004 C CA . GLU A 1 122 ? 5.709 -0.215 -27.255 1.00 88.38 122 GLU A CA 1
ATOM 1005 C C . GLU A 1 122 ? 4.651 -0.873 -26.355 1.00 88.38 122 GLU A C 1
ATOM 1007 O O . GLU A 1 122 ? 4.967 -1.473 -25.324 1.00 88.38 122 GLU A O 1
ATOM 1012 N N . MET A 1 123 ? 3.374 -0.702 -26.705 1.00 85.19 123 MET A N 1
ATOM 1013 C CA . MET A 1 123 ? 2.263 -1.313 -25.969 1.00 85.19 123 MET A CA 1
ATOM 1014 C C . MET A 1 123 ? 2.349 -2.847 -26.069 1.00 85.19 123 MET A C 1
ATOM 1016 O O . MET A 1 123 ? 2.546 -3.349 -27.176 1.00 85.19 123 MET A O 1
ATOM 1020 N N . PRO A 1 124 ? 2.151 -3.604 -24.973 1.00 81.31 124 PRO A N 1
ATOM 1021 C CA . PRO A 1 124 ? 2.094 -5.063 -25.035 1.00 81.31 124 PRO A CA 1
ATOM 1022 C C . PRO A 1 124 ? 1.018 -5.560 -26.014 1.00 81.31 124 PRO A C 1
ATOM 1024 O O . PRO A 1 124 ? -0.155 -5.199 -25.888 1.00 81.31 124 PRO A O 1
ATOM 1027 N N . ASP A 1 125 ? 1.394 -6.421 -26.965 1.00 81.31 125 ASP A N 1
ATOM 1028 C CA . ASP A 1 125 ? 0.436 -7.106 -27.838 1.00 81.31 125 ASP A CA 1
ATOM 1029 C C . ASP A 1 125 ? -0.133 -8.343 -27.127 1.00 81.31 125 ASP A C 1
ATOM 1031 O O . ASP A 1 125 ? 0.566 -9.299 -26.786 1.00 81.31 125 ASP A O 1
ATOM 1035 N N . LEU A 1 126 ? -1.449 -8.367 -26.921 1.00 80.56 126 LEU A N 1
ATOM 1036 C CA . LEU A 1 126 ? -2.117 -9.511 -26.301 1.00 80.56 126 LEU A CA 1
ATOM 1037 C C . LEU A 1 126 ? -1.958 -10.801 -27.120 1.00 80.56 126 LEU A C 1
ATOM 1039 O O . LEU A 1 126 ? -2.006 -11.890 -26.550 1.00 80.56 126 LEU A O 1
ATOM 1043 N N . LYS A 1 127 ? -1.739 -10.708 -28.438 1.00 84.00 127 LYS A N 1
ATOM 1044 C CA . LYS A 1 127 ? -1.518 -11.882 -29.298 1.00 84.00 127 LYS A CA 1
ATOM 1045 C C . LYS A 1 127 ? -0.148 -12.530 -29.091 1.00 84.00 127 LYS A C 1
ATOM 1047 O O . LYS A 1 127 ? 0.018 -13.690 -29.461 1.00 84.00 127 LYS A O 1
ATOM 1052 N N . SER A 1 128 ? 0.817 -11.815 -28.514 1.00 79.31 128 SER A N 1
ATOM 1053 C CA . SER A 1 128 ? 2.164 -12.326 -28.227 1.00 79.31 128 SER A CA 1
ATOM 1054 C C . SER A 1 128 ? 2.332 -12.803 -26.776 1.00 79.31 128 SER A C 1
ATOM 1056 O O . SER A 1 128 ? 3.376 -13.357 -26.416 1.00 79.31 128 SER A O 1
AT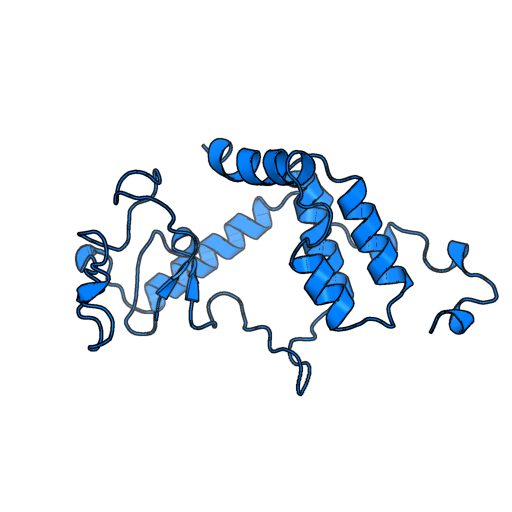OM 1058 N N . CYS A 1 129 ? 1.293 -12.668 -25.944 1.00 74.06 129 CYS A N 1
ATOM 1059 C CA . CYS A 1 129 ? 1.257 -13.213 -24.589 1.00 74.06 129 CYS A CA 1
ATOM 1060 C C . CYS A 1 129 ? 1.306 -14.756 -24.593 1.00 74.06 129 CYS A C 1
ATOM 1062 O O . CYS A 1 129 ? 0.570 -15.411 -25.326 1.00 74.06 129 CYS A O 1
ATOM 1064 N N . GLY A 1 130 ? 2.146 -15.352 -23.736 1.00 69.00 130 GLY A N 1
ATOM 1065 C CA . GLY A 1 130 ? 2.184 -16.805 -23.488 1.00 69.00 130 GLY A CA 1
ATOM 1066 C C . GLY A 1 130 ? 3.517 -17.498 -23.794 1.00 69.00 130 GLY A C 1
ATOM 1067 O O . GLY A 1 130 ? 3.790 -18.545 -23.214 1.00 69.00 130 GLY A O 1
ATOM 1068 N N . ASN A 1 131 ? 4.386 -16.897 -24.614 1.00 67.88 131 ASN A N 1
ATOM 1069 C CA . ASN A 1 131 ? 5.730 -17.417 -24.893 1.00 67.88 131 ASN A CA 1
ATOM 1070 C C . ASN A 1 131 ? 6.810 -16.535 -24.250 1.00 67.88 131 ASN A C 1
ATOM 1072 O O . ASN A 1 131 ? 7.276 -15.563 -24.845 1.00 67.88 131 ASN A O 1
ATOM 1076 N N . GLY A 1 132 ? 7.230 -16.886 -23.033 1.00 67.44 132 GLY A N 1
ATOM 1077 C CA . GLY A 1 132 ? 8.302 -16.178 -22.327 1.00 67.44 132 GLY A CA 1
ATOM 1078 C C . GLY A 1 132 ? 8.009 -14.684 -22.131 1.00 67.44 132 GLY A C 1
ATOM 1079 O O . GLY A 1 132 ? 6.890 -14.305 -21.790 1.00 67.44 132 GLY A O 1
ATOM 1080 N N . ARG A 1 133 ? 9.022 -13.833 -22.344 1.00 66.31 133 ARG A N 1
ATOM 1081 C CA . ARG A 1 133 ? 8.915 -12.365 -22.237 1.00 66.31 133 ARG A CA 1
ATOM 1082 C C . ARG A 1 133 ? 8.538 -11.682 -23.563 1.00 66.31 133 ARG A C 1
ATOM 1084 O O . ARG A 1 133 ? 8.520 -10.464 -23.613 1.00 66.31 133 ARG A O 1
ATOM 1091 N N . ASN A 1 134 ? 8.212 -12.430 -24.620 1.00 72.44 134 ASN A N 1
ATOM 1092 C CA . ASN A 1 134 ? 8.119 -11.888 -25.985 1.00 72.44 134 ASN A CA 1
ATOM 1093 C C . ASN A 1 134 ? 6.970 -10.893 -26.213 1.00 72.44 134 ASN A C 1
ATOM 1095 O O . ASN A 1 134 ? 7.022 -10.141 -27.178 1.00 72.44 134 ASN A O 1
ATOM 1099 N N . GLY A 1 135 ? 5.942 -10.891 -25.358 1.00 78.12 135 GLY A N 1
ATOM 1100 C CA . GLY A 1 135 ? 4.877 -9.879 -25.396 1.00 78.12 135 GLY A CA 1
ATOM 1101 C C . GLY A 1 135 ? 5.144 -8.642 -24.543 1.00 78.12 135 GLY A C 1
ATOM 1102 O O . GLY A 1 135 ? 4.306 -7.749 -24.477 1.00 78.12 135 GLY A O 1
ATOM 1103 N N . TRP A 1 136 ? 6.298 -8.592 -23.878 1.00 81.50 136 TRP A N 1
ATOM 1104 C CA . TRP A 1 136 ? 6.713 -7.482 -23.036 1.00 81.50 136 TRP A CA 1
ATOM 1105 C C . TRP A 1 136 ? 7.895 -6.781 -23.700 1.00 81.50 136 TRP A C 1
ATOM 1107 O O . TRP A 1 136 ? 9.031 -7.250 -23.644 1.00 81.50 136 TRP A O 1
ATOM 1117 N N . HIS A 1 137 ? 7.615 -5.655 -24.347 1.00 86.75 137 HIS A N 1
ATOM 1118 C CA . HIS A 1 137 ? 8.602 -4.877 -25.090 1.00 86.75 137 HIS A CA 1
ATOM 1119 C C . HIS A 1 137 ? 9.354 -3.937 -24.149 1.00 86.75 137 HIS A C 1
ATOM 1121 O O . HIS A 1 137 ? 9.114 -2.731 -24.116 1.00 86.75 137 HIS A O 1
ATOM 1127 N N . TRP A 1 138 ? 10.202 -4.519 -23.305 1.00 86.56 138 TRP A N 1
ATOM 1128 C CA . TRP A 1 138 ? 10.950 -3.797 -22.281 1.00 86.56 138 TRP A CA 1
ATOM 1129 C C . TRP A 1 138 ? 11.893 -2.747 -22.876 1.00 86.56 138 TRP A C 1
ATOM 1131 O O . TRP A 1 138 ? 12.568 -2.973 -23.879 1.00 86.56 138 TRP A O 1
ATOM 1141 N N . ASP A 1 139 ? 11.961 -1.592 -22.221 1.00 89.88 139 ASP A N 1
ATOM 1142 C CA . ASP A 1 139 ? 12.972 -0.578 -22.490 1.00 89.88 139 ASP A CA 1
ATOM 1143 C C . ASP A 1 139 ? 14.284 -0.970 -21.803 1.00 89.88 139 ASP A C 1
ATOM 1145 O O . ASP A 1 139 ? 14.458 -0.786 -20.595 1.00 89.88 139 ASP A O 1
ATOM 1149 N N . GLU A 1 140 ? 15.213 -1.514 -22.588 1.00 91.81 140 GLU A N 1
ATOM 1150 C CA . GLU A 1 140 ? 16.544 -1.935 -22.134 1.00 91.81 140 GLU A CA 1
ATOM 1151 C C . GLU A 1 140 ? 17.369 -0.778 -21.547 1.00 91.81 140 GLU A C 1
ATOM 1153 O O . GLU A 1 140 ? 18.261 -1.006 -20.735 1.00 91.81 140 GLU A O 1
ATOM 1158 N N . THR A 1 141 ? 17.048 0.487 -21.859 1.00 93.06 141 THR A N 1
ATOM 1159 C CA . THR A 1 141 ? 17.719 1.640 -21.227 1.00 93.06 141 THR A CA 1
ATOM 1160 C C . THR A 1 141 ? 17.354 1.810 -19.748 1.00 93.06 141 THR A C 1
ATOM 1162 O O . THR A 1 141 ? 17.994 2.582 -19.032 1.00 93.06 141 THR A O 1
ATOM 1165 N N . LYS A 1 142 ? 16.331 1.084 -19.283 1.00 91.56 142 LYS A N 1
ATOM 1166 C CA . LYS A 1 142 ? 15.847 1.061 -17.897 1.00 91.56 142 LYS A CA 1
ATOM 1167 C C . LYS A 1 142 ? 16.167 -0.237 -17.169 1.00 91.56 142 LYS A C 1
ATOM 1169 O O . LYS A 1 142 ? 15.777 -0.377 -16.006 1.00 91.56 142 LYS A O 1
ATOM 1174 N N . HIS A 1 143 ? 16.854 -1.166 -17.832 1.00 93.88 143 HIS A N 1
ATOM 1175 C CA . HIS A 1 143 ? 17.380 -2.351 -17.177 1.00 93.88 143 HIS A CA 1
ATOM 1176 C C . HIS A 1 143 ? 18.528 -1.955 -16.257 1.00 93.88 143 HIS A C 1
ATOM 1178 O O . HIS A 1 143 ? 19.479 -1.295 -16.676 1.00 93.88 143 HIS A O 1
ATOM 1184 N N . VAL A 1 144 ? 18.430 -2.340 -14.989 1.00 95.25 144 VAL A N 1
ATOM 1185 C CA . VAL A 1 144 ? 19.434 -2.016 -13.976 1.00 95.25 144 VAL A CA 1
ATOM 1186 C C . VAL A 1 144 ? 19.718 -3.212 -13.080 1.00 95.25 144 VAL A C 1
ATOM 1188 O O . VAL A 1 144 ? 18.963 -4.184 -13.006 1.00 95.25 144 VAL A O 1
ATOM 1191 N N . ASN A 1 145 ? 20.831 -3.136 -12.356 1.00 95.38 145 ASN A N 1
ATOM 1192 C CA . ASN A 1 145 ? 21.157 -4.144 -11.359 1.00 95.38 145 ASN A CA 1
ATOM 1193 C C . ASN A 1 145 ? 20.264 -4.013 -10.108 1.00 95.38 145 ASN A C 1
ATOM 1195 O O . ASN A 1 145 ? 19.651 -2.980 -9.831 1.00 95.38 145 ASN A O 1
ATOM 1199 N N . VAL A 1 146 ? 20.230 -5.077 -9.306 1.00 92.75 146 VAL A N 1
ATOM 1200 C CA . VAL A 1 146 ? 19.390 -5.145 -8.102 1.00 92.75 146 VAL A CA 1
ATOM 1201 C C . VAL A 1 146 ? 19.762 -4.108 -7.029 1.00 92.75 146 VAL A C 1
ATOM 1203 O O . VAL A 1 146 ? 18.894 -3.701 -6.260 1.00 92.75 146 VAL A O 1
ATOM 1206 N N . GLU A 1 147 ? 21.016 -3.654 -6.961 1.00 95.88 147 GLU A N 1
ATOM 1207 C CA . GLU A 1 147 ? 21.450 -2.658 -5.969 1.00 95.88 147 GLU A CA 1
ATOM 1208 C C . GLU A 1 147 ? 20.895 -1.264 -6.276 1.00 95.88 147 GLU A C 1
ATOM 1210 O O . GLU A 1 147 ? 20.545 -0.513 -5.361 1.00 95.88 147 GLU A O 1
ATOM 1215 N N . GLU A 1 148 ? 20.721 -0.938 -7.555 1.00 95.31 148 GLU A N 1
ATOM 1216 C CA . GLU A 1 148 ? 20.057 0.295 -7.963 1.00 95.31 148 GLU A CA 1
ATOM 1217 C C . GLU A 1 148 ? 18.567 0.270 -7.601 1.00 95.31 148 GLU A C 1
ATOM 1219 O O . GLU A 1 148 ? 18.070 1.214 -6.988 1.00 95.31 148 GLU A O 1
ATOM 1224 N N . ILE A 1 149 ? 17.876 -0.850 -7.853 1.00 92.50 149 ILE A N 1
ATOM 1225 C CA . ILE A 1 149 ? 16.477 -1.026 -7.427 1.00 92.50 149 ILE A CA 1
ATOM 1226 C C . ILE A 1 149 ? 16.343 -0.896 -5.907 1.00 92.50 149 ILE A C 1
ATOM 1228 O O . ILE A 1 149 ? 15.455 -0.196 -5.429 1.00 92.50 149 ILE A O 1
ATOM 1232 N N . LYS A 1 150 ? 17.227 -1.528 -5.123 1.00 93.12 150 LYS A N 1
ATOM 1233 C CA . LYS A 1 150 ? 17.221 -1.393 -3.654 1.00 93.12 150 LYS A CA 1
ATOM 1234 C C . LYS A 1 150 ? 17.400 0.057 -3.212 1.00 93.12 150 LYS A C 1
ATOM 1236 O O . LYS A 1 150 ? 16.728 0.488 -2.277 1.00 93.12 150 LYS A O 1
ATOM 1241 N N . THR A 1 151 ? 18.288 0.792 -3.877 1.00 96.00 151 THR A N 1
ATOM 1242 C CA . THR A 1 151 ? 18.537 2.209 -3.593 1.00 96.00 151 THR A CA 1
ATOM 1243 C C . THR A 1 151 ? 17.288 3.046 -3.856 1.00 96.00 151 THR A C 1
ATOM 1245 O O . THR A 1 151 ? 16.871 3.818 -2.991 1.00 96.00 151 THR A O 1
ATOM 1248 N N . ASP A 1 152 ? 16.643 2.847 -5.005 1.00 92.94 152 ASP A N 1
ATOM 1249 C CA . ASP A 1 152 ? 15.415 3.558 -5.360 1.00 92.94 152 ASP A CA 1
ATOM 1250 C C . ASP A 1 152 ? 14.269 3.228 -4.392 1.00 92.94 152 ASP A C 1
ATOM 1252 O O . ASP A 1 152 ? 13.602 4.136 -3.892 1.00 92.94 152 ASP A O 1
ATOM 1256 N N . LEU A 1 153 ? 14.104 1.951 -4.028 1.00 91.88 153 LEU A N 1
ATOM 1257 C CA . LEU A 1 153 ? 13.113 1.525 -3.039 1.00 91.88 153 LEU A CA 1
ATOM 1258 C C . LEU A 1 153 ? 13.369 2.146 -1.659 1.00 91.88 153 LEU A C 1
ATOM 1260 O O . LEU A 1 153 ? 12.427 2.625 -1.033 1.00 91.88 153 LEU A O 1
ATOM 1264 N N . ALA A 1 154 ? 14.619 2.187 -1.191 1.00 94.44 154 ALA A N 1
ATOM 1265 C CA . ALA A 1 154 ? 14.962 2.802 0.093 1.00 94.44 154 ALA A CA 1
ATOM 1266 C C . ALA A 1 154 ? 14.676 4.314 0.101 1.00 94.44 154 ALA A C 1
ATOM 1268 O O . ALA A 1 154 ? 14.112 4.845 1.062 1.00 94.44 154 ALA A O 1
ATOM 1269 N N . ASN A 1 155 ? 15.014 5.008 -0.989 1.00 94.19 155 ASN A N 1
ATOM 1270 C CA . ASN A 1 155 ? 14.698 6.426 -1.160 1.00 94.19 155 ASN A CA 1
ATOM 1271 C C . ASN A 1 155 ? 13.185 6.663 -1.171 1.00 94.19 155 ASN A C 1
ATOM 1273 O O . ASN A 1 155 ? 12.699 7.589 -0.520 1.00 94.19 155 ASN A O 1
ATOM 1277 N N . PHE A 1 156 ? 12.436 5.805 -1.861 1.00 90.75 156 PHE A N 1
ATOM 1278 C CA . PHE A 1 156 ? 10.983 5.872 -1.902 1.00 90.75 156 PHE A CA 1
ATOM 1279 C C . PHE A 1 156 ? 10.349 5.606 -0.529 1.00 90.75 156 PHE A C 1
ATOM 1281 O O . PHE A 1 156 ? 9.441 6.325 -0.116 1.00 90.75 156 PHE A O 1
ATOM 1288 N N . GLU A 1 157 ? 10.841 4.619 0.223 1.00 91.75 157 GLU A N 1
ATOM 1289 C CA . GLU A 1 157 ? 10.381 4.344 1.588 1.00 91.75 157 GLU A CA 1
ATOM 1290 C C . GLU A 1 157 ? 10.613 5.536 2.520 1.00 91.75 157 GLU A C 1
ATOM 1292 O O . GLU A 1 157 ? 9.712 5.897 3.283 1.00 91.75 157 GLU A O 1
ATOM 1297 N N . LYS A 1 158 ? 11.780 6.183 2.422 1.00 94.12 158 LYS A N 1
ATOM 1298 C CA . LYS A 1 158 ? 12.080 7.411 3.166 1.00 94.12 158 LYS A CA 1
ATOM 1299 C C . LYS A 1 158 ? 11.136 8.549 2.772 1.00 94.12 158 LYS A C 1
ATOM 1301 O O . LYS A 1 158 ? 10.522 9.156 3.649 1.00 94.12 158 LYS A O 1
ATOM 1306 N N . TYR A 1 159 ? 10.976 8.790 1.471 1.00 92.56 159 TYR A N 1
ATOM 1307 C CA . TYR A 1 159 ? 10.069 9.806 0.938 1.00 92.56 159 TYR A CA 1
ATOM 1308 C C . TYR A 1 159 ? 8.633 9.599 1.428 1.00 92.56 159 TYR A C 1
ATOM 1310 O O . TYR A 1 159 ? 7.991 10.544 1.888 1.00 92.56 159 TYR A O 1
ATOM 1318 N N . LEU A 1 160 ? 8.134 8.360 1.388 1.00 88.44 160 LEU A N 1
ATOM 1319 C CA . LEU A 1 160 ? 6.823 8.041 1.935 1.00 88.44 160 LEU A CA 1
ATOM 1320 C C . LEU A 1 160 ? 6.779 8.289 3.437 1.00 88.44 160 LEU A C 1
ATOM 1322 O O . LEU A 1 160 ? 5.825 8.888 3.901 1.00 88.44 160 LEU A O 1
ATOM 1326 N N . GLY A 1 161 ? 7.785 7.885 4.213 1.00 89.31 161 GLY A N 1
ATOM 1327 C CA . GLY A 1 161 ? 7.812 8.163 5.654 1.00 89.31 161 GLY A CA 1
ATOM 1328 C C . GLY A 1 161 ? 7.642 9.655 5.973 1.00 89.31 161 GLY A C 1
ATOM 1329 O O . GLY A 1 161 ? 6.874 10.028 6.867 1.00 89.31 161 GLY A O 1
ATOM 1330 N N . GLU A 1 162 ? 8.294 10.514 5.194 1.00 91.81 162 GLU A N 1
ATOM 1331 C CA . GLU A 1 162 ? 8.230 11.970 5.335 1.00 91.81 162 GLU A CA 1
ATOM 1332 C C . GLU A 1 162 ? 6.876 12.534 4.879 1.00 91.81 162 GLU A C 1
ATOM 1334 O O . GLU A 1 162 ? 6.241 13.286 5.620 1.00 91.81 162 GLU A O 1
ATOM 1339 N N . THR A 1 163 ? 6.392 12.115 3.709 1.00 91.44 163 THR A N 1
ATOM 1340 C CA . THR A 1 163 ? 5.204 12.694 3.055 1.00 91.44 163 THR A CA 1
ATOM 1341 C C . THR A 1 163 ? 3.883 12.012 3.385 1.00 91.44 163 THR A C 1
ATOM 1343 O O . THR A 1 163 ? 2.827 12.541 3.043 1.00 91.44 163 THR A O 1
ATOM 1346 N N . TYR A 1 164 ? 3.909 10.869 4.075 1.00 90.31 164 TYR A N 1
ATOM 1347 C CA . TYR A 1 164 ? 2.693 10.166 4.466 1.00 90.31 164 TYR A CA 1
ATOM 1348 C C . TYR A 1 164 ? 1.802 11.094 5.309 1.00 90.31 164 TYR A C 1
ATOM 1350 O O . TYR A 1 164 ? 2.319 11.715 6.253 1.00 90.31 164 TYR A O 1
ATOM 1358 N N . PRO A 1 165 ? 0.491 11.185 5.007 1.00 91.88 165 PRO A N 1
ATOM 1359 C CA . PRO A 1 165 ? -0.411 12.115 5.674 1.00 91.88 165 PRO A CA 1
ATOM 1360 C C . PRO A 1 165 ? -0.370 11.989 7.195 1.00 91.88 165 PRO A C 1
ATOM 1362 O O . PRO A 1 165 ? -0.412 10.885 7.739 1.00 91.88 165 PRO A O 1
ATOM 1365 N N . SER A 1 166 ? -0.302 13.126 7.893 1.00 90.62 166 SER A N 1
ATOM 1366 C CA . SER A 1 166 ? -0.179 13.169 9.358 1.00 90.62 166 SER A CA 1
ATOM 1367 C C . SER A 1 166 ? -1.334 12.460 10.061 1.00 90.62 166 SER A C 1
ATOM 1369 O O . SER A 1 166 ? -1.104 11.723 11.016 1.00 90.62 166 SER A O 1
ATOM 1371 N N . TYR A 1 167 ? -2.556 12.609 9.545 1.00 88.31 167 TYR A N 1
ATOM 1372 C CA . TYR A 1 167 ? -3.740 11.935 10.074 1.00 88.31 167 TYR A CA 1
ATOM 1373 C C . TYR A 1 167 ? -3.620 10.406 9.989 1.00 88.31 167 TYR A C 1
ATOM 1375 O O . TYR A 1 167 ? -3.939 9.694 10.935 1.00 88.31 167 TYR A O 1
ATOM 1383 N N . GLY A 1 168 ? -3.041 9.886 8.906 1.00 89.19 168 GLY A N 1
ATOM 1384 C CA . GLY A 1 168 ? -2.775 8.457 8.771 1.00 89.19 168 GLY A CA 1
ATOM 1385 C C . GLY A 1 168 ? -1.625 7.932 9.643 1.00 89.19 168 GLY A C 1
ATOM 1386 O O . GLY A 1 168 ? -1.445 6.720 9.717 1.00 89.19 168 GLY A O 1
ATOM 1387 N N . LYS A 1 169 ? -0.835 8.789 10.304 1.00 90.75 169 LYS A N 1
ATOM 1388 C CA . LYS A 1 169 ? 0.259 8.367 11.208 1.00 90.75 169 LYS A CA 1
ATOM 1389 C C . LYS A 1 169 ? -0.213 8.074 12.638 1.00 90.75 169 LYS A C 1
ATOM 1391 O O . LYS A 1 169 ? 0.599 7.656 13.460 1.00 90.75 169 LYS A O 1
ATOM 1396 N N . GLN A 1 170 ? -1.489 8.304 12.941 1.00 89.44 170 GLN A N 1
ATOM 1397 C CA . GLN A 1 170 ? -2.065 8.081 14.266 1.00 89.44 170 GLN A CA 1
ATOM 1398 C C . GLN A 1 170 ? -2.099 6.600 14.646 1.00 89.44 170 GLN A C 1
ATOM 1400 O O . GLN A 1 170 ? -2.125 5.718 13.786 1.00 89.44 170 GLN A O 1
ATOM 1405 N N . VAL A 1 171 ? -2.137 6.334 15.950 1.00 90.12 171 VAL A N 1
ATOM 1406 C CA . VAL A 1 171 ? -2.326 4.994 16.510 1.00 90.12 171 VAL A CA 1
ATOM 1407 C C . VAL A 1 171 ? -3.803 4.836 16.875 1.00 90.12 171 VAL A C 1
ATOM 1409 O O . VAL A 1 171 ? -4.231 5.257 17.946 1.00 90.12 171 VAL A O 1
ATOM 1412 N N . PHE A 1 172 ? -4.604 4.257 15.981 1.00 87.25 172 PHE A N 1
ATOM 1413 C CA . PHE A 1 172 ? -6.073 4.328 16.048 1.00 87.25 172 PHE A CA 1
ATOM 1414 C C . PHE A 1 172 ? -6.671 3.660 17.291 1.00 87.25 172 PHE A C 1
ATOM 1416 O O . PHE A 1 172 ? -7.698 4.106 17.792 1.00 87.25 172 PHE A O 1
ATOM 1423 N N . PHE A 1 173 ? -6.008 2.644 17.849 1.00 81.50 173 PHE A N 1
ATOM 1424 C CA . PHE A 1 173 ? -6.450 2.009 19.095 1.00 81.50 173 PHE A CA 1
ATOM 1425 C C . PHE A 1 173 ? -6.219 2.869 20.353 1.00 81.50 173 PHE A C 1
ATOM 1427 O O . PHE A 1 173 ? -6.721 2.517 21.417 1.00 81.50 173 PHE A O 1
ATOM 1434 N N . LEU A 1 174 ? -5.470 3.975 20.255 1.00 86.94 174 LEU A N 1
ATOM 1435 C CA . LEU A 1 174 ? -5.314 4.963 21.333 1.00 86.94 174 LEU A CA 1
ATOM 1436 C C . LEU A 1 174 ? -6.255 6.164 21.174 1.00 86.94 174 LEU A C 1
ATOM 1438 O O . LEU A 1 174 ? -6.595 6.803 22.164 1.00 86.94 174 LEU A O 1
ATOM 1442 N N . GLU A 1 175 ? -6.685 6.456 19.946 1.00 86.75 175 GLU A N 1
ATOM 1443 C CA . GLU A 1 175 ? -7.519 7.623 19.624 1.00 86.75 175 GLU A CA 1
ATOM 1444 C C . GLU A 1 175 ? -9.028 7.332 19.723 1.00 86.75 175 GLU A C 1
ATOM 1446 O O . GLU A 1 175 ? -9.841 8.255 19.731 1.00 86.75 175 GLU A O 1
ATOM 1451 N N . MET A 1 176 ? -9.426 6.056 19.794 1.00 85.81 176 MET A N 1
ATOM 1452 C CA . MET A 1 176 ? -10.832 5.640 19.769 1.00 85.81 176 MET A CA 1
ATOM 1453 C C . MET A 1 176 ? -11.215 4.851 21.029 1.00 85.81 176 MET A C 1
ATOM 1455 O O . MET A 1 176 ? -10.466 3.972 21.463 1.00 85.81 176 MET A O 1
ATOM 1459 N N . PRO A 1 177 ? -12.397 5.104 21.624 1.00 80.88 177 PRO A N 1
ATOM 1460 C CA . PRO A 1 177 ? -12.837 4.375 22.806 1.00 80.88 177 PRO A CA 1
ATOM 1461 C C . PRO A 1 177 ? -13.199 2.930 22.442 1.00 80.88 177 PRO A C 1
ATOM 1463 O O . PRO A 1 177 ? -14.167 2.693 21.724 1.00 80.88 177 PRO A O 1
ATOM 1466 N N . VAL A 1 178 ? -12.449 1.967 22.983 1.00 77.31 178 VAL A N 1
ATOM 1467 C CA . VAL A 1 178 ? -12.716 0.525 22.820 1.00 77.31 178 VAL A CA 1
ATOM 1468 C C . VAL A 1 178 ? -13.643 0.024 23.931 1.00 77.31 178 VAL A C 1
ATOM 1470 O O . VAL A 1 178 ? -14.747 -0.440 23.673 1.00 77.31 178 VAL A O 1
ATOM 1473 N N . ILE A 1 179 ? -13.237 0.199 25.191 1.00 83.31 179 ILE A N 1
ATOM 1474 C CA . ILE A 1 179 ? -13.949 -0.361 26.354 1.00 83.31 179 ILE A CA 1
ATOM 1475 C C . ILE A 1 179 ? -15.256 0.391 26.638 1.00 83.31 179 ILE A C 1
ATOM 1477 O O . ILE A 1 179 ? -16.257 -0.212 27.019 1.00 83.31 179 ILE A O 1
ATOM 1481 N N . GLY A 1 180 ? -15.276 1.710 26.423 1.00 85.12 180 GLY A N 1
ATOM 1482 C CA . GLY A 1 180 ? -16.441 2.548 26.731 1.00 85.12 180 GLY A CA 1
ATOM 1483 C C . GLY A 1 180 ? -17.702 2.190 25.938 1.00 85.12 180 GLY A C 1
ATOM 1484 O O . GLY A 1 180 ? -18.797 2.540 26.363 1.00 85.12 180 GLY A O 1
ATOM 1485 N N . GLN A 1 181 ? -17.563 1.483 24.813 1.00 81.19 181 GLN A N 1
ATOM 1486 C CA . GLN A 1 181 ? -18.694 1.072 23.978 1.00 81.19 181 GLN A CA 1
ATOM 1487 C C . GLN A 1 181 ? -19.312 -0.262 24.406 1.00 81.19 181 GLN A C 1
ATOM 1489 O O . GLN A 1 181 ? -20.440 -0.558 24.020 1.00 81.19 181 GLN A O 1
ATOM 1494 N N . CYS A 1 182 ? -18.580 -1.076 25.167 1.00 82.44 182 CYS A N 1
ATOM 1495 C CA . CYS A 1 182 ? -18.962 -2.456 25.445 1.00 82.44 182 CYS A CA 1
ATOM 1496 C C . CYS A 1 182 ? -18.968 -2.824 26.930 1.00 82.44 182 CYS A C 1
ATOM 1498 O O . CYS A 1 182 ? -19.467 -3.888 27.270 1.00 82.44 182 CYS A O 1
ATOM 1500 N N . TYR A 1 183 ? -18.444 -1.979 27.823 1.00 88.00 183 TYR A N 1
ATOM 1501 C CA . TYR A 1 183 ? -18.395 -2.267 29.256 1.00 88.00 183 TYR A CA 1
ATOM 1502 C C . TYR A 1 183 ? -19.801 -2.433 29.873 1.00 88.00 183 TYR A C 1
ATOM 1504 O O . TYR A 1 183 ? -20.677 -1.609 29.599 1.00 88.00 183 TYR A O 1
ATOM 1512 N N . PRO A 1 184 ? -20.012 -3.423 30.767 1.00 90.88 184 PRO A N 1
ATOM 1513 C CA . PRO A 1 184 ? -19.042 -4.415 31.258 1.00 90.88 184 PRO A CA 1
ATOM 1514 C C . PRO A 1 184 ? -18.919 -5.678 30.386 1.00 90.88 184 PRO A C 1
ATOM 1516 O O . PRO A 1 184 ? -18.109 -6.550 30.681 1.00 90.88 184 PRO A O 1
ATOM 1519 N N . ASP A 1 185 ? -19.687 -5.769 29.306 1.00 89.12 185 ASP A N 1
ATOM 1520 C CA . ASP A 1 185 ? -19.932 -6.982 28.525 1.00 89.12 185 ASP A CA 1
ATOM 1521 C C . ASP A 1 185 ? -19.097 -7.064 27.229 1.00 89.12 185 ASP A C 1
ATOM 1523 O O . ASP A 1 185 ? -19.567 -7.550 26.198 1.00 89.12 185 ASP A O 1
ATOM 1527 N N . CYS A 1 186 ? -17.845 -6.600 27.255 1.00 81.06 186 CYS A N 1
ATOM 1528 C CA . CYS A 1 186 ? -16.979 -6.563 26.067 1.00 81.06 186 CYS A CA 1
ATOM 1529 C C . CYS A 1 186 ? -16.702 -7.939 25.451 1.00 81.06 186 CYS A C 1
ATOM 1531 O O . CYS A 1 186 ? -16.600 -8.058 24.234 1.00 81.06 186 CYS A O 1
ATOM 1533 N N . GLU A 1 187 ? -16.687 -8.983 26.276 1.00 82.81 187 GLU A N 1
ATOM 1534 C CA . GLU A 1 187 ? -16.472 -10.371 25.848 1.00 82.81 187 GLU A CA 1
ATOM 1535 C C . GLU A 1 187 ? -17.733 -11.032 25.272 1.00 82.81 187 GLU A C 1
ATOM 1537 O O . GLU A 1 187 ? -17.708 -12.190 24.878 1.00 82.81 187 GLU A O 1
ATOM 1542 N N . ARG A 1 188 ? -18.874 -10.333 25.236 1.00 77.44 188 ARG A N 1
ATOM 1543 C CA . ARG A 1 188 ? -20.119 -10.880 24.672 1.00 77.44 188 ARG A CA 1
ATOM 1544 C C . ARG A 1 188 ? -20.190 -10.761 23.148 1.00 77.44 188 ARG A C 1
ATOM 1546 O O . ARG A 1 188 ? -21.160 -11.227 22.554 1.00 77.44 188 ARG A O 1
ATOM 1553 N N . LEU A 1 189 ? -19.231 -10.050 22.553 1.00 61.56 189 LEU A N 1
ATOM 1554 C CA . LEU A 1 189 ? -19.147 -9.729 21.128 1.00 61.56 189 LEU A CA 1
ATOM 1555 C C . LEU A 1 189 ? -18.044 -10.526 20.407 1.00 61.56 189 LEU A C 1
ATOM 1557 O O . LEU A 1 189 ? -17.795 -10.249 19.240 1.00 61.56 189 LEU A O 1
ATOM 1561 N N . THR A 1 190 ? -17.390 -11.476 21.076 1.00 56.56 190 THR A N 1
ATOM 1562 C CA . THR A 1 190 ? -16.407 -12.406 20.495 1.00 56.56 190 THR A CA 1
ATOM 1563 C C . THR A 1 190 ? -17.016 -13.790 20.290 1.00 56.56 190 THR A C 1
ATOM 1565 O O . THR A 1 190 ? -16.543 -14.490 19.369 1.00 56.56 190 THR A O 1
#

Foldseek 3Di:
DVPDPQVCVLVVCPPDDNPDDPPLLVCLCQQCVLPPLLSVLLVVLVVPQRHSLSVLLSVLSSCLSCDPDQDDPPGGGHADQVRDLEHACVLQLLADEPSRNYYPDDDDPFCPPPVGRHQAPGQFDPVLPDPPCRSGRGDPVRYDDPVSSVVSNVVSVVVCVVPRRPSNVDDSVVVDDQQVVQPPHSVVSD

Secondary structure (DSSP, 8-state):
-TTHHHHHHHHHHHHSS-TT--HHHHHHHHH-TT-HHHHHHHHHHHHH--SHHHHHHHHHHHHHHHTT--EETTTEEPPPTT-SSEEEGGGGTT-B-TT--EEE----SSTTTSSS--SBSSPPPGGGTTSTTTT--B-GGGB--HHHHHHHHHHHHHHHHHHS-TGGGS-HHHHS-SGGGTTT-GGGG-

InterPro domains:
  IPR004988 Protein of unknown function DUF273 [PF03314] (23-113)

Organism: Haemonchus placei (NCBI:txid6290)

Sequence (190 aa):
MYGMQDQELVSSAKTTSWCHDHRELHVLDTLIPDAIQERKNCHDVWLHATSYDTYMAVVSCVRQALGATRLWPGKLRLYRKAHGWVRDGYLANSKWHDGDFMFHLWKGNNLTDDNWRSPFTEMPDLKSCGNGRNGWHWDETKHVNVEEIKTDLANFEKYLGETYPSYGKQVFFLEMPVIGQCYPDCERLT

pLDDT: mean 80.36, std 17.37, range [26.19, 96.0]

Radius of gyration: 20.03 Å; chains: 1; bounding box: 43×39×61 Å